Protein AF-A0A9D7PE93-F1 (afdb_monomer_lite)

Secondary structure (DSSP, 8-state):
--BS--TTT------SPPB-EEEE----TTSPPPSEEEEEEE-SSPPPEEE---HHHHHHTT-S----EEEEEEEE-TT-EEEEEESS---HHHHHHHHHSSTHHHHEEEEE--TT-EEEE-TT--EEE-SSEEEEEEEES----EEEE-TT------HHHHHHH---SBPPPPPPPEEEETTEEE--------S--

Sequence (197 aa):
MGKTDLRPWSELGHDGSAVGSCGFSAQTSRLPEPSLLVKLLFTGEALSIQVHPDDAFARSIGLPHGKTEAWYVLSATPEARLALGLKHELSRSQLRACILDGTIQELVQWQGVRAEDTVLVPAGTIHAIGAGLVIAEIQQRSDTTFRLFDHGRQRPLHLDGAVGAAITAPAAAQQKPSRL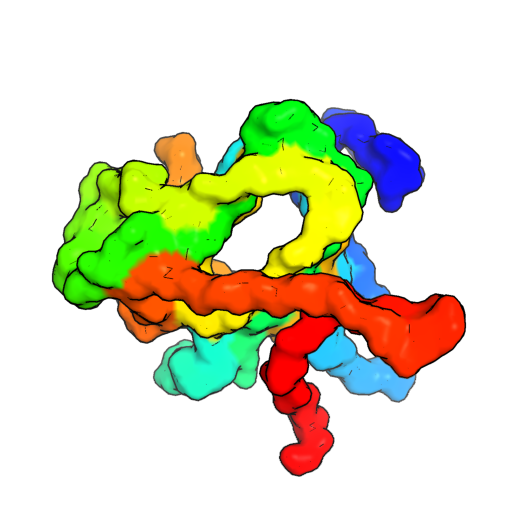SEARNVLTQCLFRARGG

Foldseek 3Di:
DACQDCPPPDPPDDPSDGDQKDKDFPDDVPDDGDQKIKMKGAFQFKAFFWAWAAQVLCVVVPHRGIKKKKKAWQAADQQWKKWKAFPFFDDLVRLLVCLVVVVVVVGTDIDTDGHGQMDIHPGQIGMIGGGGTIITMMMGPDPDIAGSGGPPDPDDHNRVSNSVGHDRGGDDDADPWDAPDPPDIDRHDDDDDDPDD

pLDDT: mean 90.23, std 12.08, range [38.91, 98.81]

Radius of gyration: 17.12 Å; chains: 1; bounding box: 44×46×44 Å

Structure (mmCIF, N/CA/C/O backbone):
data_AF-A0A9D7PE93-F1
#
_entry.id   AF-A0A9D7PE93-F1
#
loop_
_atom_site.group_PDB
_atom_site.id
_atom_site.type_symbol
_atom_site.label_atom_id
_atom_site.label_alt_id
_atom_site.label_comp_id
_atom_site.label_asym_id
_atom_site.label_entity_id
_atom_site.label_seq_id
_atom_site.pdbx_PDB_ins_code
_atom_site.Cartn_x
_atom_site.Cartn_y
_atom_site.Cartn_z
_atom_site.occupancy
_atom_site.B_iso_or_equiv
_atom_site.auth_seq_id
_atom_site.auth_comp_id
_atom_site.auth_asym_id
_atom_site.auth_atom_id
_atom_site.pdbx_PDB_model_num
ATOM 1 N N . MET A 1 1 ? -14.501 7.745 -4.120 1.00 63.66 1 MET A N 1
ATOM 2 C CA . MET A 1 1 ? -13.426 7.669 -3.101 1.00 63.66 1 MET A CA 1
ATOM 3 C C . MET A 1 1 ? -13.064 9.038 -2.554 1.00 63.66 1 MET A C 1
ATOM 5 O O . MET A 1 1 ? -12.630 9.887 -3.319 1.00 63.66 1 MET A O 1
ATOM 9 N N . GLY A 1 2 ? -13.220 9.229 -1.245 1.00 75.12 2 GLY A N 1
ATOM 10 C CA . GLY A 1 2 ? -12.774 10.427 -0.532 1.00 75.12 2 GLY A CA 1
ATOM 11 C C . GLY A 1 2 ? -13.581 10.671 0.739 1.00 75.12 2 GLY A C 1
ATOM 12 O O . GLY A 1 2 ? -14.498 9.902 1.032 1.00 75.12 2 GLY A O 1
ATOM 13 N N . LYS A 1 3 ? -13.259 11.738 1.470 1.00 76.75 3 LYS A N 1
ATOM 14 C CA . LYS A 1 3 ? -14.103 12.289 2.542 1.00 76.75 3 LYS A CA 1
ATOM 15 C C . LYS A 1 3 ? -14.485 13.732 2.213 1.00 76.75 3 LYS A C 1
ATOM 17 O O . LYS A 1 3 ? -13.728 14.428 1.544 1.00 76.75 3 LYS A O 1
ATOM 22 N N . THR A 1 4 ? -15.666 14.149 2.658 1.00 77.25 4 THR A N 1
ATOM 23 C CA . THR A 1 4 ? -16.174 15.524 2.508 1.00 77.25 4 THR A CA 1
ATOM 24 C C . THR A 1 4 ? -15.947 16.382 3.752 1.00 77.25 4 THR A C 1
ATOM 26 O O . THR A 1 4 ? -16.010 17.595 3.648 1.00 77.25 4 THR A O 1
ATOM 29 N N . ASP A 1 5 ? -15.678 15.787 4.919 1.00 80.69 5 ASP A N 1
ATOM 30 C CA . ASP A 1 5 ? -15.132 16.506 6.075 1.00 80.69 5 ASP A CA 1
ATOM 31 C C . ASP A 1 5 ? -13.704 16.016 6.317 1.00 80.69 5 ASP A C 1
ATOM 33 O O . ASP A 1 5 ? -13.472 14.832 6.587 1.00 80.69 5 ASP A O 1
ATOM 37 N N . LEU A 1 6 ? -12.745 16.926 6.151 1.00 80.44 6 LEU A N 1
ATOM 38 C CA . LEU A 1 6 ? -11.315 16.651 6.291 1.00 80.44 6 LEU A CA 1
ATOM 39 C C . LEU A 1 6 ? -10.768 17.065 7.655 1.00 80.44 6 LEU A C 1
ATOM 41 O O . LEU A 1 6 ? -9.594 16.823 7.936 1.00 80.44 6 LEU A O 1
ATOM 45 N N . ARG A 1 7 ? -11.585 17.671 8.520 1.00 81.19 7 ARG A N 1
ATOM 46 C CA . ARG A 1 7 ? -11.141 18.099 9.848 1.00 81.19 7 ARG A CA 1
ATOM 47 C C . ARG A 1 7 ? -10.915 16.889 10.768 1.00 81.19 7 ARG A C 1
ATOM 49 O O . ARG A 1 7 ? -11.564 15.855 10.606 1.00 81.19 7 ARG A O 1
ATOM 56 N N . PRO A 1 8 ? -9.996 16.996 11.744 1.00 87.25 8 PRO A N 1
ATOM 57 C CA . PRO A 1 8 ? -9.095 18.127 12.008 1.00 87.25 8 PRO A CA 1
ATOM 58 C C . PRO A 1 8 ? -7.832 18.145 11.119 1.00 87.25 8 PRO A C 1
ATOM 60 O O . PRO A 1 8 ? -6.909 18.907 11.378 1.00 87.25 8 PRO A O 1
ATOM 63 N N . TRP A 1 9 ? -7.749 17.292 10.095 1.00 83.38 9 TRP A N 1
ATOM 64 C CA . TRP A 1 9 ? -6.516 17.021 9.344 1.00 83.38 9 TRP A CA 1
ATOM 65 C C . TRP A 1 9 ? -6.199 18.062 8.267 1.00 83.38 9 TRP A C 1
ATOM 67 O O . TRP A 1 9 ? -5.041 18.225 7.886 1.00 83.38 9 TRP A O 1
ATOM 77 N N . SER A 1 10 ? -7.220 18.745 7.750 1.00 77.44 10 SER A N 1
ATOM 78 C CA . SER A 1 10 ? -7.066 19.840 6.798 1.00 77.44 10 SER A CA 1
ATOM 79 C C . SER A 1 10 ? -8.196 20.855 6.940 1.00 77.44 10 SER A C 1
ATOM 81 O O . SER A 1 10 ? -9.361 20.484 7.068 1.00 77.44 10 SER A O 1
ATOM 83 N N . GLU A 1 11 ? -7.833 22.135 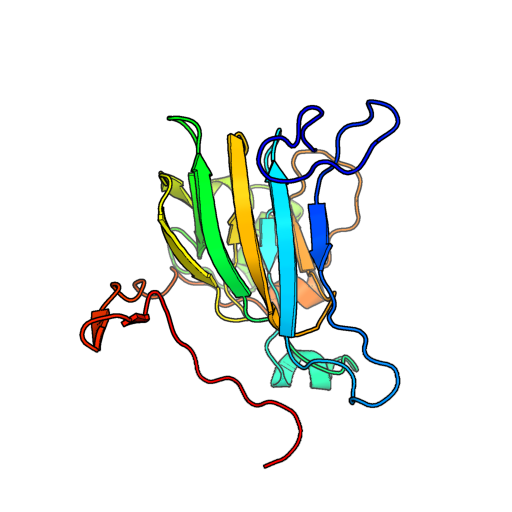6.880 1.00 75.25 11 GLU A N 1
ATOM 84 C CA . GLU A 1 11 ? -8.757 23.276 6.823 1.00 75.25 11 GLU A CA 1
ATOM 85 C C . GLU A 1 11 ? -8.909 23.828 5.397 1.00 75.25 11 GLU A C 1
ATOM 87 O O . GLU A 1 11 ? -9.523 24.876 5.201 1.00 75.25 11 GLU A O 1
ATOM 92 N N . LEU A 1 12 ? -8.330 23.159 4.390 1.00 67.62 12 LEU A N 1
ATOM 93 C CA . LEU A 1 12 ? -8.432 23.601 3.002 1.00 67.62 12 LEU A CA 1
ATOM 94 C C . LEU A 1 12 ? -9.908 23.666 2.600 1.00 67.62 12 LEU A C 1
ATOM 96 O O . LEU A 1 12 ? -10.592 22.644 2.541 1.00 67.62 12 LEU A O 1
ATOM 100 N N . GLY A 1 13 ? -10.383 24.881 2.320 1.00 58.19 13 GLY A N 1
ATOM 101 C CA . GLY A 1 13 ? -11.709 25.097 1.763 1.00 58.19 13 GLY A CA 1
ATOM 102 C C . GLY A 1 13 ? -11.823 24.345 0.442 1.00 58.19 13 GLY A C 1
ATOM 103 O O . GLY A 1 13 ? -11.085 24.628 -0.500 1.00 58.19 13 GLY A O 1
ATOM 104 N N . HIS A 1 14 ? -12.727 23.374 0.390 1.00 68.00 14 HIS A N 1
ATOM 105 C CA . HIS A 1 14 ? -13.074 22.655 -0.827 1.00 68.00 14 HIS A CA 1
ATOM 106 C C . HIS A 1 14 ? -14.548 22.900 -1.153 1.00 68.00 14 HIS A C 1
ATOM 108 O O . HIS A 1 14 ? -15.345 23.280 -0.296 1.00 68.00 14 HIS A O 1
ATOM 114 N N . ASP A 1 15 ? -14.915 22.682 -2.407 1.00 72.56 15 ASP A N 1
ATOM 115 C CA . ASP A 1 15 ? -16.250 22.908 -2.976 1.00 72.56 15 ASP A CA 1
ATOM 116 C C . ASP A 1 15 ? -17.334 21.924 -2.477 1.00 72.56 15 ASP A C 1
ATOM 118 O O . ASP A 1 15 ? -18.380 21.768 -3.103 1.00 72.56 15 ASP A O 1
ATOM 122 N N . GLY A 1 16 ? -17.095 21.230 -1.360 1.00 66.56 16 GLY A N 1
ATOM 123 C CA . GLY A 1 16 ? -17.953 20.162 -0.848 1.00 66.56 16 GLY A CA 1
ATOM 124 C C . GLY A 1 16 ? -17.757 18.805 -1.535 1.00 66.56 16 GLY A C 1
ATOM 125 O O . GLY A 1 16 ? -18.339 17.819 -1.081 1.00 66.56 16 GLY A O 1
ATOM 126 N N . SER A 1 17 ? -16.919 18.704 -2.577 1.00 75.56 17 SER A N 1
ATOM 127 C CA . SER A 1 17 ? -16.584 17.417 -3.198 1.00 75.56 17 SER A CA 1
ATOM 128 C C . SER A 1 17 ? -15.735 16.528 -2.279 1.00 75.56 17 SER A C 1
ATOM 130 O O . SER A 1 17 ? -15.039 17.000 -1.378 1.00 75.56 17 SER A O 1
ATOM 132 N N . ALA A 1 18 ? -15.811 15.210 -2.485 1.00 76.25 18 ALA A N 1
ATOM 133 C CA . ALA A 1 18 ? -15.037 14.251 -1.706 1.00 76.25 18 ALA A CA 1
ATOM 134 C C . ALA A 1 18 ? -13.556 14.283 -2.115 1.00 76.25 18 ALA A C 1
ATOM 136 O O . ALA A 1 18 ? -13.212 13.991 -3.261 1.00 76.25 18 ALA A O 1
ATOM 137 N N . VAL A 1 19 ? -12.670 14.558 -1.158 1.00 77.56 19 VAL A N 1
ATOM 138 C CA . VAL A 1 19 ? -11.219 14.580 -1.376 1.00 77.56 19 VAL A CA 1
ATOM 139 C C . VAL A 1 19 ? -10.627 13.224 -1.010 1.00 77.56 19 VAL A C 1
ATOM 141 O O . VAL A 1 19 ? -10.836 12.726 0.093 1.00 77.56 19 VAL A O 1
ATOM 144 N N . GLY A 1 20 ? -9.898 12.608 -1.945 1.00 71.25 20 GLY A N 1
ATOM 145 C CA . GLY A 1 20 ? -9.223 11.320 -1.737 1.00 71.25 20 GLY A CA 1
ATOM 146 C C . GLY A 1 20 ? -7.827 11.433 -1.122 1.00 71.25 20 GLY A C 1
ATOM 147 O O . GLY A 1 20 ? -7.402 10.537 -0.394 1.00 71.25 20 GLY A O 1
ATOM 148 N N . SER A 1 21 ? -7.109 12.527 -1.393 1.00 80.06 21 SER A N 1
ATOM 149 C CA . SER A 1 21 ? -5.764 12.752 -0.859 1.00 80.06 21 SER A CA 1
ATOM 150 C C . SER A 1 21 ? -5.325 14.214 -0.922 1.00 80.06 21 SER A C 1
ATOM 152 O O . SER A 1 21 ? -5.649 14.901 -1.889 1.00 80.06 21 SER A O 1
ATOM 154 N N . CYS A 1 22 ? -4.483 14.639 0.021 1.00 78.00 22 CYS A N 1
ATOM 155 C CA . CYS A 1 22 ? -3.746 15.903 -0.004 1.00 78.00 22 CYS A CA 1
ATOM 156 C C . CYS A 1 22 ? -2.237 15.621 0.005 1.00 78.00 22 CYS A C 1
ATOM 158 O O . CYS A 1 22 ? -1.741 14.950 0.906 1.00 78.00 22 CYS A O 1
ATOM 160 N N . GLY A 1 23 ? -1.502 16.116 -0.992 1.00 72.25 23 GLY A N 1
ATOM 161 C CA . GLY A 1 23 ? -0.046 15.980 -1.060 1.00 72.25 23 GLY A CA 1
ATOM 162 C C . GLY A 1 23 ? 0.671 17.160 -0.411 1.00 72.25 23 GLY A C 1
ATOM 163 O O . GLY A 1 23 ? 0.287 18.307 -0.619 1.00 72.25 23 GLY A O 1
ATOM 164 N N . PHE A 1 24 ? 1.744 16.880 0.325 1.00 71.50 24 PHE A N 1
ATOM 165 C CA . PHE A 1 24 ? 2.620 17.882 0.919 1.00 71.50 24 PHE A CA 1
ATOM 166 C C . PHE A 1 24 ? 3.996 17.773 0.272 1.00 71.50 24 PHE A C 1
ATOM 168 O O . PHE A 1 24 ? 4.642 16.724 0.298 1.00 71.50 24 PHE A O 1
ATOM 175 N N . SER A 1 25 ? 4.451 18.873 -0.318 1.00 63.75 25 SER A N 1
ATOM 176 C CA . SER A 1 25 ? 5.785 18.973 -0.895 1.00 63.75 25 SER A CA 1
ATOM 177 C C . SER A 1 25 ? 6.465 20.200 -0.314 1.00 63.75 25 SER A C 1
ATOM 179 O O . SER A 1 25 ? 5.969 21.313 -0.466 1.00 63.75 25 SER A O 1
ATOM 181 N N . ALA A 1 26 ? 7.615 20.009 0.329 1.00 58.09 26 ALA A N 1
ATOM 182 C CA . ALA A 1 26 ? 8.480 21.113 0.723 1.00 58.09 26 ALA A CA 1
ATOM 183 C C . ALA A 1 26 ? 9.201 21.636 -0.529 1.00 58.09 26 ALA A C 1
ATOM 185 O O . ALA A 1 26 ? 10.359 21.314 -0.775 1.00 58.09 26 ALA A O 1
ATOM 186 N N . GLN A 1 27 ? 8.496 22.385 -1.378 1.00 54.69 27 GLN A N 1
ATOM 187 C CA . GLN A 1 27 ? 9.129 23.104 -2.479 1.00 54.69 27 GLN A CA 1
ATOM 188 C C . GLN A 1 27 ? 9.706 24.404 -1.925 1.00 54.69 27 GLN A C 1
ATOM 190 O O . GLN A 1 27 ? 9.003 25.395 -1.755 1.00 54.69 27 GLN A O 1
ATOM 195 N N . THR A 1 28 ? 11.002 24.397 -1.621 1.00 54.44 28 THR A N 1
ATOM 196 C CA . THR A 1 28 ? 11.767 25.639 -1.507 1.00 54.44 28 THR A CA 1
ATOM 197 C C . THR A 1 28 ? 12.503 25.831 -2.827 1.00 54.44 28 THR A C 1
ATOM 199 O O . THR A 1 28 ? 13.084 24.890 -3.361 1.00 54.44 28 THR A O 1
ATOM 202 N N . SER A 1 29 ? 12.491 27.043 -3.383 1.00 57.59 29 SER A N 1
ATOM 203 C CA . SER A 1 29 ? 13.044 27.353 -4.715 1.00 57.59 29 SER A CA 1
ATOM 204 C C . SER A 1 29 ? 14.562 27.136 -4.862 1.00 57.59 29 SER A C 1
ATOM 206 O O . SER A 1 29 ? 15.132 27.453 -5.902 1.00 57.59 29 SER A O 1
ATOM 208 N N . ARG A 1 30 ? 15.234 26.624 -3.824 1.00 58.25 30 ARG A N 1
ATOM 209 C CA . ARG A 1 30 ? 16.689 26.446 -3.741 1.00 58.25 30 ARG A CA 1
ATOM 210 C C . ARG A 1 30 ? 17.130 25.015 -3.431 1.00 58.25 30 ARG A C 1
ATOM 212 O O . ARG A 1 30 ? 18.333 24.783 -3.361 1.00 58.25 30 ARG A O 1
ATOM 219 N N . LEU A 1 31 ? 16.208 24.073 -3.224 1.00 57.38 31 LEU A N 1
ATOM 220 C CA . LEU A 1 31 ? 16.552 22.681 -2.930 1.00 57.38 31 LEU A CA 1
ATOM 221 C C . LEU A 1 31 ? 16.212 21.763 -4.111 1.00 57.38 31 LEU A C 1
ATOM 223 O O . LEU A 1 31 ? 15.234 22.015 -4.817 1.00 57.38 31 LEU A O 1
ATOM 227 N N . PRO A 1 32 ? 17.006 20.699 -4.339 1.00 67.25 32 PRO A N 1
ATOM 228 C CA . PRO A 1 32 ? 16.642 19.658 -5.291 1.00 67.25 32 PRO A CA 1
ATOM 229 C C . PRO A 1 32 ? 15.303 19.021 -4.901 1.00 67.25 32 PRO A C 1
ATOM 231 O O . PRO A 1 32 ? 14.931 19.000 -3.726 1.00 67.25 32 PRO A O 1
ATOM 234 N N . GLU A 1 33 ? 14.593 18.481 -5.895 1.00 69.38 33 GLU A N 1
ATOM 235 C CA . GLU A 1 33 ? 13.323 17.781 -5.681 1.00 69.38 33 GLU A CA 1
ATOM 236 C C . GLU A 1 33 ? 13.458 16.728 -4.562 1.00 69.38 33 GLU A C 1
ATOM 238 O O . GLU A 1 33 ? 14.410 15.934 -4.570 1.00 69.38 33 GLU A O 1
ATOM 243 N N . PRO A 1 34 ? 12.533 16.711 -3.583 1.00 73.25 34 PRO A N 1
ATOM 244 C CA . PRO A 1 34 ? 12.670 15.867 -2.408 1.00 73.25 34 PRO A CA 1
ATOM 245 C C . PRO A 1 34 ? 12.626 14.391 -2.804 1.00 73.25 34 PRO A C 1
ATOM 247 O O . PRO A 1 34 ? 11.859 13.974 -3.665 1.00 73.25 34 PRO A O 1
ATOM 250 N N . SER A 1 35 ? 13.443 13.564 -2.157 1.00 84.12 35 SER A N 1
ATOM 251 C CA . SER A 1 35 ? 13.500 12.128 -2.471 1.00 84.12 35 SER A CA 1
ATOM 252 C C . SER A 1 35 ? 12.275 11.350 -1.950 1.00 84.12 35 SER A C 1
ATOM 254 O O . SER A 1 35 ? 12.004 10.235 -2.398 1.00 84.12 35 SER A O 1
ATOM 256 N N . LEU A 1 36 ? 11.508 11.964 -1.043 1.00 89.44 36 LEU A N 1
ATOM 257 C CA . LEU A 1 36 ? 10.268 11.445 -0.474 1.00 89.44 36 LEU A CA 1
ATOM 258 C C . LEU A 1 36 ? 9.093 12.384 -0.776 1.00 89.44 36 LEU A C 1
ATOM 260 O O . LEU A 1 36 ? 9.269 13.581 -1.010 1.00 89.44 36 LEU A O 1
ATOM 264 N N . LEU A 1 37 ? 7.885 11.833 -0.739 1.00 90.31 37 LEU A N 1
ATOM 265 C CA . LEU A 1 37 ? 6.618 12.551 -0.823 1.00 90.31 37 LEU A CA 1
ATOM 266 C C . LEU A 1 37 ? 5.741 12.131 0.358 1.00 90.31 37 LEU A C 1
ATOM 268 O O . LEU A 1 37 ? 5.646 10.942 0.656 1.00 90.31 37 LEU A O 1
ATOM 272 N N . VAL A 1 38 ? 5.107 13.104 1.012 1.00 92.00 38 VAL A N 1
ATOM 273 C CA . VAL A 1 38 ? 4.143 12.857 2.088 1.00 92.00 38 VAL A CA 1
ATOM 274 C C . VAL A 1 38 ? 2.745 13.191 1.585 1.00 92.00 38 VAL A C 1
ATOM 276 O O . VAL A 1 38 ? 2.532 14.246 0.986 1.00 92.00 38 VAL A O 1
ATOM 279 N N . LYS A 1 39 ? 1.784 12.303 1.823 1.00 92.62 39 LYS A N 1
ATOM 280 C CA . LYS A 1 39 ? 0.369 12.500 1.507 1.00 92.62 39 LYS A CA 1
ATOM 281 C C . LYS A 1 39 ? -0.483 12.221 2.734 1.00 92.62 39 LYS A C 1
ATOM 283 O O . LYS A 1 39 ? -0.185 11.320 3.507 1.00 92.62 39 LYS A O 1
ATOM 288 N N . LEU A 1 40 ? -1.573 12.960 2.876 1.00 94.38 40 LEU A N 1
ATOM 289 C CA . LEU A 1 40 ? -2.711 12.535 3.679 1.00 94.38 40 LEU A CA 1
ATOM 290 C C . LEU A 1 40 ? -3.720 11.877 2.749 1.00 94.38 40 LEU A C 1
ATOM 292 O O . LEU A 1 40 ? -4.121 12.484 1.761 1.00 94.38 40 LEU A O 1
ATOM 296 N N . LEU A 1 41 ? -4.112 10.646 3.046 1.00 95.12 41 LEU A N 1
ATOM 297 C CA . LEU A 1 41 ? -5.133 9.909 2.313 1.00 95.12 41 LEU A CA 1
ATOM 298 C C . LEU A 1 41 ? -6.412 9.865 3.137 1.00 95.12 41 LEU A C 1
ATOM 300 O O . LEU A 1 41 ? -6.366 9.607 4.338 1.00 95.12 41 LEU A O 1
ATOM 304 N N . PHE A 1 42 ? -7.548 10.064 2.476 1.00 94.50 42 PHE A N 1
ATOM 305 C CA . PHE A 1 42 ? -8.871 10.032 3.088 1.00 94.50 42 PHE A CA 1
ATOM 306 C C . PHE A 1 42 ? -9.728 9.006 2.351 1.00 94.50 42 PHE A C 1
ATOM 308 O O . PHE A 1 42 ? -10.102 9.209 1.194 1.00 94.50 42 PHE A O 1
ATOM 315 N N . THR A 1 43 ? -10.052 7.890 3.004 1.00 94.62 43 THR A N 1
ATOM 316 C CA . THR A 1 43 ? -10.777 6.800 2.343 1.00 94.62 43 THR A CA 1
ATOM 317 C C . THR A 1 43 ? -12.208 6.683 2.859 1.00 94.62 43 THR A C 1
ATOM 319 O O . THR A 1 43 ? -12.466 6.335 4.009 1.00 94.62 43 THR A O 1
ATOM 322 N N . GLY A 1 44 ? -13.171 6.983 1.986 1.00 92.88 44 GLY A N 1
ATOM 323 C CA . GLY A 1 44 ? -14.586 6.625 2.177 1.00 92.88 44 GLY A CA 1
ATOM 324 C C . GLY A 1 44 ? -14.941 5.254 1.587 1.00 92.88 44 GLY A C 1
ATOM 325 O O . GLY A 1 44 ? -15.927 4.644 1.970 1.00 92.88 44 GLY A O 1
ATOM 326 N N . GLU A 1 45 ? -14.107 4.749 0.680 1.00 94.75 45 GLU A N 1
ATOM 327 C CA . GLU A 1 45 ? -14.261 3.475 -0.028 1.00 94.75 45 GLU A CA 1
ATOM 328 C C . GLU A 1 45 ? -12.880 2.822 -0.163 1.00 94.75 45 GLU A C 1
ATOM 330 O O . GLU A 1 45 ? -11.860 3.506 -0.037 1.00 94.75 45 GLU A O 1
ATOM 335 N N . ALA A 1 46 ? -12.834 1.523 -0.462 1.00 95.94 46 ALA A N 1
ATOM 336 C CA . ALA A 1 46 ? -11.571 0.830 -0.689 1.00 95.94 46 ALA A CA 1
ATOM 337 C C . ALA A 1 46 ? -10.850 1.333 -1.955 1.00 95.94 46 ALA A C 1
ATOM 339 O O . ALA A 1 46 ? -11.429 1.426 -3.050 1.00 95.94 46 ALA A O 1
ATOM 340 N N . LEU A 1 47 ? -9.550 1.602 -1.812 1.00 96.94 47 LEU A N 1
ATOM 341 C CA . LEU A 1 47 ? -8.662 1.873 -2.934 1.00 96.94 47 LEU A CA 1
ATOM 342 C C . LEU A 1 47 ? -8.446 0.605 -3.778 1.00 96.94 47 LEU A C 1
ATOM 344 O O . LEU A 1 47 ? -8.831 -0.504 -3.396 1.00 96.94 47 LEU A O 1
ATOM 348 N N . SER A 1 48 ? -7.865 0.772 -4.968 1.00 97.62 48 SER A N 1
ATOM 349 C CA . SER A 1 48 ? -7.492 -0.365 -5.813 1.00 97.62 48 SER A CA 1
ATOM 350 C C . SER A 1 48 ? -6.513 -1.298 -5.106 1.00 97.62 48 SER A C 1
ATOM 352 O O . SER A 1 48 ? -5.665 -0.840 -4.342 1.00 97.62 48 SER A O 1
ATOM 354 N N . ILE A 1 49 ? -6.575 -2.587 -5.440 1.00 98.50 49 ILE A N 1
ATOM 355 C CA . ILE A 1 49 ? -5.461 -3.498 -5.171 1.00 98.50 49 ILE A CA 1
ATOM 356 C C . ILE A 1 49 ? -4.364 -3.164 -6.169 1.00 98.50 49 ILE A C 1
ATOM 358 O O . ILE A 1 49 ? -4.609 -3.104 -7.380 1.00 98.50 49 ILE A O 1
ATOM 362 N N . GLN A 1 50 ? -3.169 -2.914 -5.656 1.00 98.38 50 GLN A N 1
ATOM 363 C CA . GLN A 1 50 ? -2.070 -2.383 -6.438 1.00 98.38 50 GLN A CA 1
ATOM 364 C C . GLN A 1 50 ? -0.723 -2.947 -5.989 1.00 98.38 50 GLN A C 1
ATOM 366 O O . GLN A 1 50 ? -0.596 -3.564 -4.933 1.00 98.38 50 GLN A O 1
ATOM 371 N N . VAL A 1 51 ? 0.282 -2.741 -6.831 1.00 98.62 51 VAL A N 1
ATOM 372 C CA . VAL A 1 51 ? 1.682 -3.025 -6.536 1.00 98.62 51 VAL A CA 1
ATOM 373 C C . VAL A 1 51 ? 2.554 -1.932 -7.134 1.00 98.62 51 VAL A C 1
ATOM 375 O O . VAL A 1 51 ? 2.219 -1.316 -8.153 1.00 98.62 51 VAL A O 1
ATOM 378 N N . HIS A 1 52 ? 3.688 -1.705 -6.493 1.00 98.00 52 HIS A N 1
ATOM 379 C CA . HIS A 1 52 ? 4.681 -0.739 -6.919 1.00 98.00 52 HIS A CA 1
ATOM 380 C C . HIS A 1 52 ? 5.987 -1.442 -7.274 1.00 98.00 52 HIS A C 1
ATOM 382 O O . HIS A 1 52 ? 6.349 -2.392 -6.584 1.00 98.00 52 HIS A O 1
ATOM 388 N N . PRO A 1 53 ? 6.708 -1.009 -8.319 1.00 97.38 53 PRO A N 1
ATOM 389 C CA . PRO A 1 53 ? 7.999 -1.597 -8.640 1.00 97.38 53 PRO A CA 1
ATOM 390 C C . PRO A 1 53 ? 9.081 -1.170 -7.656 1.00 97.38 53 PRO A C 1
ATOM 392 O O . PRO A 1 53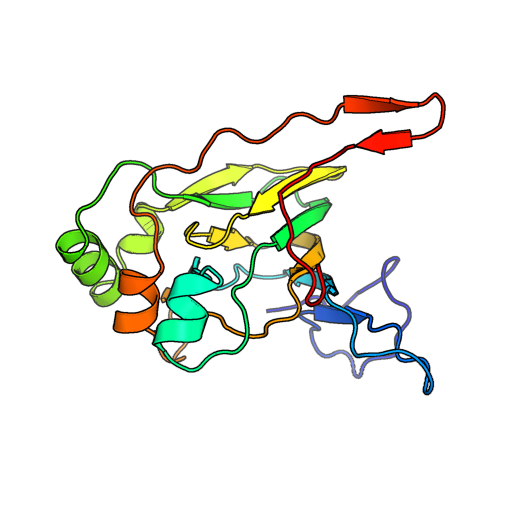 ? 8.989 -0.105 -7.039 1.00 97.38 53 PRO A O 1
ATOM 395 N N . ASP A 1 54 ? 10.126 -1.985 -7.548 1.00 95.81 54 ASP A N 1
ATOM 396 C CA . ASP A 1 54 ? 11.391 -1.558 -6.956 1.00 95.81 54 ASP A CA 1
ATOM 397 C C . ASP A 1 54 ? 12.193 -0.709 -7.956 1.00 95.81 54 ASP A C 1
ATOM 399 O O . ASP A 1 54 ? 11.799 -0.524 -9.111 1.00 95.81 54 ASP A O 1
ATOM 403 N N . ASP A 1 55 ? 13.326 -0.161 -7.520 1.00 93.75 55 ASP A N 1
ATOM 404 C CA . ASP A 1 55 ? 14.148 0.687 -8.385 1.00 93.75 55 ASP A CA 1
ATOM 405 C C . ASP A 1 55 ? 14.729 -0.073 -9.588 1.00 93.75 55 ASP A C 1
ATOM 407 O O . ASP A 1 55 ? 14.955 0.520 -10.643 1.00 93.75 55 ASP A O 1
ATOM 411 N N . ALA A 1 56 ? 15.016 -1.371 -9.444 1.00 94.31 56 ALA A N 1
ATOM 412 C CA . ALA A 1 56 ? 15.604 -2.169 -10.514 1.00 94.31 56 ALA A CA 1
ATOM 413 C C . ALA A 1 56 ? 14.593 -2.405 -11.643 1.00 94.31 56 ALA A C 1
ATOM 415 O O . ALA A 1 56 ? 14.893 -2.120 -12.804 1.00 94.31 56 ALA A O 1
ATOM 416 N N . PHE A 1 57 ? 13.386 -2.855 -11.298 1.00 96.19 57 PHE A N 1
ATOM 417 C CA . PHE A 1 57 ? 12.297 -3.065 -12.240 1.00 96.19 57 PHE A CA 1
ATOM 418 C C . PHE A 1 57 ? 11.769 -1.746 -12.804 1.00 96.19 57 PHE A C 1
ATOM 420 O O . PHE A 1 57 ? 11.488 -1.661 -13.993 1.00 96.19 57 PHE A O 1
ATOM 427 N N . ALA A 1 58 ? 11.681 -0.685 -11.994 1.00 95.25 58 ALA A N 1
ATOM 428 C CA . ALA A 1 58 ? 11.317 0.637 -12.497 1.00 95.25 58 ALA A CA 1
ATOM 429 C C . ALA A 1 58 ? 12.275 1.082 -13.615 1.00 95.25 58 ALA A C 1
ATOM 431 O O . ALA A 1 58 ? 11.831 1.426 -14.711 1.00 95.25 58 ALA A O 1
ATOM 432 N N . ARG A 1 59 ? 13.591 0.990 -13.383 1.00 94.56 59 ARG A N 1
ATOM 433 C CA . ARG A 1 59 ? 14.601 1.363 -14.384 1.00 94.56 59 ARG A CA 1
ATOM 434 C C . ARG A 1 59 ? 14.560 0.489 -15.633 1.00 94.56 59 ARG A C 1
ATOM 436 O O . ARG A 1 59 ? 14.754 1.018 -16.725 1.00 94.56 59 ARG A O 1
ATOM 443 N N . SER A 1 60 ? 14.295 -0.813 -15.504 1.00 96.19 60 SER A N 1
ATOM 444 C CA . SER A 1 60 ? 14.240 -1.713 -16.666 1.00 96.19 60 SER A CA 1
ATOM 445 C C . SER A 1 60 ? 13.093 -1.389 -17.628 1.00 96.19 60 SER A C 1
ATOM 447 O O . SER A 1 60 ? 13.189 -1.715 -18.808 1.00 96.19 60 SER A O 1
ATOM 449 N N . ILE A 1 61 ? 12.050 -0.701 -17.153 1.00 94.88 61 ILE A N 1
ATOM 450 C CA . ILE A 1 61 ? 10.915 -0.249 -17.970 1.00 94.88 61 ILE A CA 1
ATOM 451 C C . ILE A 1 61 ? 10.920 1.270 -18.227 1.00 94.88 61 ILE A C 1
ATOM 453 O O . ILE A 1 61 ? 9.913 1.832 -18.652 1.00 94.88 61 ILE A O 1
ATOM 457 N N . GLY A 1 62 ? 12.046 1.945 -17.971 1.00 93.88 62 GLY A N 1
ATOM 458 C CA . GLY A 1 62 ? 12.234 3.369 -18.270 1.00 93.88 62 GLY A CA 1
ATOM 459 C C . GLY A 1 62 ? 11.672 4.345 -17.231 1.00 93.88 62 GLY A C 1
ATOM 460 O O . GLY A 1 62 ? 11.604 5.544 -17.496 1.00 93.88 62 GLY A O 1
ATOM 461 N N . LEU A 1 63 ? 11.285 3.869 -16.047 1.00 91.44 63 LEU A N 1
ATOM 462 C CA . LEU A 1 63 ? 10.871 4.719 -14.932 1.00 91.44 63 LEU A CA 1
ATOM 463 C C . LEU A 1 63 ? 12.074 5.121 -14.067 1.00 91.44 63 LEU A C 1
ATOM 465 O O . LEU A 1 63 ? 13.038 4.364 -13.942 1.00 91.44 63 LEU A O 1
ATOM 469 N N . PRO A 1 64 ? 12.036 6.306 -13.433 1.00 88.12 64 PRO A N 1
ATOM 470 C CA . PRO A 1 64 ? 13.198 6.825 -12.726 1.00 88.12 64 PRO A CA 1
ATOM 471 C C . PRO A 1 64 ? 13.489 6.070 -11.421 1.00 88.12 64 PRO A C 1
ATOM 473 O O . PRO A 1 64 ? 14.659 5.821 -11.134 1.00 88.12 64 PRO A O 1
ATOM 476 N N . HIS A 1 65 ? 12.448 5.717 -10.653 1.00 88.62 65 HIS A N 1
ATOM 477 C CA . HIS A 1 65 ? 12.544 5.083 -9.329 1.00 88.62 65 HIS A CA 1
ATOM 478 C C . HIS A 1 65 ? 11.360 4.159 -9.063 1.00 88.62 65 HIS A C 1
ATOM 480 O O . HIS A 1 65 ? 10.267 4.346 -9.612 1.00 88.62 65 HIS A O 1
ATOM 486 N N . GLY A 1 66 ? 11.582 3.208 -8.163 1.00 93.94 66 GLY A N 1
ATOM 487 C CA . GLY A 1 66 ? 10.539 2.412 -7.547 1.00 93.94 66 GLY A CA 1
ATOM 488 C C . GLY A 1 66 ? 9.722 3.208 -6.534 1.00 93.94 66 GLY A C 1
ATOM 489 O O . GLY A 1 66 ? 9.837 4.434 -6.414 1.00 93.94 66 GLY A O 1
ATOM 490 N N . LYS A 1 67 ? 8.858 2.501 -5.805 1.00 95.56 67 LYS A N 1
ATOM 491 C CA . LYS A 1 67 ? 7.991 3.115 -4.800 1.00 95.56 67 LYS A CA 1
ATOM 492 C C . LYS A 1 67 ? 7.743 2.184 -3.612 1.00 95.56 67 LYS A C 1
ATOM 494 O O . LYS A 1 67 ? 6.827 1.372 -3.615 1.00 95.56 67 LYS A O 1
ATOM 499 N N . THR A 1 68 ? 8.586 2.325 -2.596 1.00 96.50 68 THR A N 1
ATOM 500 C CA . THR A 1 68 ? 8.325 1.868 -1.225 1.00 96.50 68 THR A CA 1
ATOM 501 C C . THR A 1 68 ? 7.545 2.938 -0.471 1.00 96.50 68 THR A C 1
ATOM 503 O O . THR A 1 68 ? 7.795 4.136 -0.647 1.00 96.50 68 THR A O 1
ATOM 506 N N . GLU A 1 69 ? 6.629 2.500 0.386 1.00 97.12 69 GLU A N 1
ATOM 507 C CA . GLU A 1 69 ? 5.763 3.365 1.183 1.00 97.12 69 GLU A CA 1
ATOM 508 C C . GLU A 1 69 ? 5.807 2.971 2.660 1.00 97.12 69 GLU A C 1
ATOM 510 O O . GLU A 1 69 ? 6.088 1.828 3.019 1.00 97.12 69 GLU A O 1
ATOM 515 N N . ALA A 1 70 ? 5.502 3.929 3.522 1.00 97.12 70 ALA A N 1
ATOM 516 C CA . ALA A 1 70 ? 5.220 3.743 4.929 1.00 97.12 70 ALA A CA 1
ATOM 517 C C . ALA A 1 70 ? 3.937 4.505 5.265 1.00 97.12 70 ALA A C 1
ATOM 519 O O . ALA A 1 70 ? 3.776 5.670 4.902 1.00 97.12 70 ALA A O 1
ATOM 520 N N . TRP A 1 71 ? 3.029 3.849 5.969 1.00 98.12 71 TRP A N 1
ATOM 521 C CA . TRP A 1 71 ? 1.734 4.385 6.345 1.00 98.12 71 TRP A CA 1
ATOM 522 C C . TRP A 1 71 ? 1.648 4.511 7.858 1.00 98.12 71 TRP A C 1
ATOM 524 O O . TRP A 1 71 ? 1.955 3.564 8.582 1.00 98.12 71 TRP A O 1
ATOM 534 N N . TYR A 1 72 ? 1.187 5.665 8.321 1.00 97.56 72 TYR A N 1
ATOM 535 C CA . TYR A 1 72 ? 0.789 5.891 9.702 1.00 97.56 72 TYR A CA 1
ATOM 536 C C . TYR A 1 72 ? -0.713 6.158 9.750 1.00 97.56 72 TYR A C 1
ATOM 538 O O . TYR A 1 72 ? -1.208 7.091 9.107 1.00 97.56 72 TYR A O 1
ATOM 546 N N . VAL A 1 73 ? -1.449 5.324 10.483 1.00 97.88 73 VAL A N 1
ATOM 547 C CA . VAL A 1 73 ? -2.906 5.431 10.579 1.00 97.88 73 VAL A CA 1
ATOM 548 C C . VAL A 1 73 ? -3.261 6.535 11.571 1.00 97.88 73 VAL A C 1
ATOM 550 O O . VAL A 1 73 ? -3.094 6.391 12.777 1.00 97.88 73 VAL A O 1
ATOM 553 N N . LEU A 1 74 ? -3.779 7.650 11.062 1.00 97.00 74 LEU A N 1
ATOM 554 C CA . LEU A 1 74 ? -4.220 8.783 11.879 1.00 97.00 74 LEU A CA 1
ATOM 555 C C . LEU A 1 74 ? -5.615 8.550 12.465 1.00 97.00 74 LEU A C 1
ATOM 557 O O . LEU A 1 74 ? -5.909 8.967 13.581 1.00 97.00 74 LEU A O 1
ATOM 561 N N . SER A 1 75 ? -6.489 7.889 11.705 1.00 97.50 75 SER A N 1
ATOM 562 C CA . SER A 1 75 ? -7.854 7.569 12.117 1.00 97.50 75 SER A CA 1
ATOM 563 C C . SER A 1 75 ? -8.354 6.333 11.379 1.00 97.50 75 SER A C 1
ATOM 565 O O . SER A 1 75 ? -8.055 6.152 10.198 1.00 97.50 75 SER A O 1
ATOM 567 N N . ALA A 1 76 ? -9.126 5.503 12.077 1.00 97.81 76 ALA A N 1
ATOM 568 C CA . ALA A 1 76 ? -9.694 4.260 11.575 1.00 97.81 76 ALA A CA 1
ATOM 569 C C . ALA A 1 76 ? -11.090 4.039 12.174 1.00 97.81 76 ALA A C 1
ATOM 571 O O . ALA A 1 76 ? -11.275 4.200 13.382 1.00 97.81 76 ALA A O 1
ATOM 572 N N . THR A 1 77 ? -12.065 3.665 11.345 1.00 97.62 77 THR A N 1
ATOM 573 C CA . THR A 1 77 ? -13.338 3.099 11.825 1.00 97.62 77 THR A CA 1
ATOM 574 C C . THR A 1 77 ? -13.130 1.663 12.338 1.00 97.62 77 THR A C 1
ATOM 576 O O . THR A 1 77 ? -12.118 1.050 11.999 1.00 97.62 77 THR A O 1
ATOM 579 N N . PRO A 1 78 ? -14.056 1.083 13.127 1.00 97.00 78 PRO A N 1
ATOM 580 C CA . PRO A 1 78 ? -13.879 -0.264 13.687 1.00 97.00 78 PRO A CA 1
ATOM 581 C C . PRO A 1 78 ? -13.657 -1.373 12.643 1.00 97.00 78 PRO A C 1
ATOM 583 O O . PRO A 1 78 ? -12.943 -2.337 12.904 1.00 97.00 78 PRO A O 1
ATOM 586 N N . GLU A 1 79 ? -14.235 -1.231 11.450 1.00 97.06 79 GLU A N 1
ATOM 587 C CA . GLU A 1 79 ? -14.125 -2.186 10.338 1.00 97.06 79 GLU A CA 1
ATOM 588 C C . GLU A 1 79 ? -12.961 -1.869 9.383 1.00 97.06 79 GLU A C 1
ATOM 590 O O . GLU A 1 79 ? -12.777 -2.552 8.367 1.00 97.06 79 GLU A O 1
ATOM 595 N N . ALA A 1 80 ? -12.195 -0.811 9.666 1.00 98.12 80 ALA A N 1
ATOM 596 C CA . ALA A 1 80 ? -11.115 -0.362 8.807 1.00 98.12 80 ALA A CA 1
ATOM 597 C C . ALA A 1 80 ? -10.009 -1.418 8.708 1.00 98.12 80 ALA A C 1
ATOM 599 O O . ALA A 1 80 ? -9.601 -2.057 9.681 1.00 98.12 80 ALA A O 1
ATOM 600 N N . ARG A 1 81 ? -9.510 -1.596 7.486 1.00 98.31 81 ARG A N 1
ATOM 601 C CA . ARG A 1 81 ? -8.556 -2.653 7.156 1.00 98.31 81 ARG A CA 1
ATOM 602 C C . ARG A 1 81 ? -7.573 -2.224 6.081 1.00 98.31 81 ARG A C 1
ATOM 604 O O . ARG A 1 81 ? -7.909 -1.441 5.193 1.00 98.31 81 ARG A O 1
ATOM 611 N N . LEU A 1 82 ? -6.384 -2.805 6.133 1.00 98.38 82 LEU A N 1
ATOM 612 C CA . LEU A 1 82 ? -5.346 -2.710 5.111 1.00 98.38 82 LEU A CA 1
ATOM 613 C C . LEU A 1 82 ? -5.057 -4.103 4.559 1.00 98.38 82 LEU A C 1
ATOM 615 O O . LEU A 1 82 ? -5.164 -5.088 5.285 1.00 98.38 82 LEU A O 1
ATOM 619 N N . ALA A 1 83 ? -4.697 -4.200 3.284 1.00 98.31 83 ALA A N 1
ATOM 620 C CA . ALA A 1 83 ? -4.219 -5.441 2.688 1.00 98.31 83 ALA A CA 1
ATOM 621 C C . ALA A 1 83 ? -2.715 -5.367 2.436 1.00 98.31 83 ALA A C 1
ATOM 623 O O . ALA A 1 83 ? -2.247 -4.377 1.873 1.00 98.31 83 ALA A O 1
ATOM 624 N N . LEU A 1 84 ? -1.985 -6.422 2.809 1.00 98.31 84 LEU A N 1
ATOM 625 C CA . LEU A 1 84 ? -0.559 -6.586 2.516 1.00 98.31 84 LEU A CA 1
ATOM 626 C C . LEU A 1 84 ? -0.231 -8.032 2.159 1.00 98.31 84 LEU A C 1
ATOM 628 O O . LEU A 1 84 ? -0.425 -8.940 2.964 1.00 98.31 84 LEU A O 1
ATOM 632 N N . GLY A 1 85 ? 0.351 -8.215 0.980 1.00 98.62 85 GLY A N 1
ATOM 633 C CA . GLY A 1 85 ? 0.728 -9.510 0.437 1.00 98.62 85 GLY A CA 1
ATOM 634 C C . GLY A 1 85 ? -0.468 -10.403 0.121 1.00 98.62 85 GLY A C 1
ATOM 635 O O . GLY A 1 85 ? -1.639 -10.019 0.220 1.00 98.62 85 GLY A O 1
ATOM 636 N N . LEU A 1 86 ? -0.143 -11.625 -0.286 1.00 98.69 86 LEU A N 1
ATOM 637 C CA . LEU A 1 86 ? -1.119 -12.667 -0.578 1.00 98.69 86 LEU A CA 1
ATOM 638 C C . LEU A 1 86 ? -1.348 -13.570 0.641 1.00 98.69 86 LEU A C 1
ATOM 640 O O . LEU A 1 86 ? -0.511 -13.673 1.531 1.00 98.69 86 LEU A O 1
ATOM 644 N N . LYS A 1 87 ? -2.482 -14.266 0.675 1.00 98.50 87 LYS A N 1
ATOM 645 C CA . LYS A 1 87 ? -2.790 -15.284 1.692 1.00 98.50 87 LYS A CA 1
ATOM 646 C C . LYS A 1 87 ? -1.858 -16.494 1.613 1.00 98.50 87 LYS A C 1
ATOM 648 O O . LYS A 1 87 ? -1.609 -17.147 2.619 1.00 98.50 87 LYS A O 1
ATOM 653 N N . HIS A 1 88 ? -1.378 -16.807 0.415 1.00 98.25 88 HIS A N 1
ATOM 654 C CA . HIS A 1 88 ? -0.450 -17.891 0.116 1.00 98.25 88 HIS A CA 1
ATOM 655 C C . HIS A 1 88 ? 0.344 -17.546 -1.148 1.00 98.25 88 HIS A C 1
ATOM 657 O O . HIS A 1 88 ? 0.037 -16.575 -1.841 1.00 98.25 88 HIS A O 1
ATOM 663 N N . GLU A 1 89 ? 1.388 -18.320 -1.426 1.00 98.50 89 GLU A N 1
ATOM 664 C CA . GLU A 1 89 ? 2.222 -18.129 -2.609 1.00 98.50 89 GLU A CA 1
ATOM 665 C C . GLU A 1 89 ? 1.476 -18.495 -3.899 1.00 98.50 89 GLU A C 1
ATOM 667 O O . GLU A 1 89 ? 0.753 -19.489 -3.951 1.00 98.50 89 GLU A O 1
ATOM 672 N N . LEU A 1 90 ? 1.676 -17.696 -4.946 1.00 98.56 90 LEU A N 1
ATOM 673 C CA . LEU A 1 90 ? 1.181 -17.939 -6.297 1.00 98.56 90 LEU A CA 1
ATOM 674 C C . LEU A 1 90 ? 2.349 -17.954 -7.282 1.00 98.56 90 LEU A C 1
ATOM 676 O O . LEU A 1 90 ? 3.305 -17.189 -7.162 1.00 98.56 90 LEU A O 1
ATOM 680 N N . SER A 1 91 ? 2.232 -18.750 -8.338 1.00 98.62 91 SER A N 1
ATOM 681 C CA . SER A 1 91 ? 3.054 -18.557 -9.534 1.00 98.62 91 SER A CA 1
ATOM 682 C C . SER A 1 91 ? 2.644 -17.280 -10.281 1.00 98.62 91 SER A C 1
ATOM 684 O O . SER A 1 91 ? 1.515 -16.796 -10.171 1.00 98.62 91 SER A O 1
ATOM 686 N N . ARG A 1 92 ? 3.539 -16.738 -11.120 1.00 98.19 92 ARG A N 1
ATOM 687 C CA . ARG A 1 92 ? 3.231 -15.555 -11.948 1.00 98.19 92 ARG A CA 1
ATOM 688 C C . ARG A 1 92 ? 2.063 -15.787 -12.914 1.00 98.19 92 ARG A C 1
ATOM 690 O O . ARG A 1 92 ? 1.312 -14.852 -13.183 1.00 98.19 92 ARG A O 1
ATOM 697 N N . SER A 1 93 ? 1.891 -17.010 -13.423 1.00 98.31 93 SER A N 1
ATOM 698 C CA . SER A 1 93 ? 0.756 -17.369 -14.285 1.00 98.31 93 SER A CA 1
ATOM 699 C C . SER A 1 93 ? -0.563 -17.388 -13.511 1.00 98.31 93 SER A C 1
ATOM 701 O O . SER A 1 93 ? -1.545 -16.833 -14.000 1.00 98.31 93 SER A O 1
ATOM 703 N N . GLN A 1 94 ? -0.577 -17.937 -12.291 1.00 98.56 94 GLN A N 1
ATOM 704 C CA . GLN A 1 94 ? -1.741 -17.871 -11.398 1.00 98.56 94 GLN A CA 1
ATOM 705 C C . GLN A 1 94 ? -2.082 -16.425 -11.032 1.00 98.56 94 GLN A C 1
ATOM 707 O O . GLN A 1 94 ? -3.242 -16.041 -11.138 1.00 98.56 94 GLN A O 1
ATOM 712 N N . LEU A 1 95 ? -1.079 -15.602 -10.692 1.00 98.62 95 LEU A N 1
ATOM 713 C CA . LEU A 1 95 ? -1.294 -14.179 -10.422 1.00 98.62 95 LEU A CA 1
ATOM 714 C C . LEU A 1 95 ? -1.915 -13.466 -11.636 1.00 98.62 95 LEU A C 1
ATOM 716 O O . LEU A 1 95 ? -2.861 -12.697 -11.494 1.00 98.62 95 LEU A O 1
ATOM 720 N N . ARG A 1 96 ? -1.400 -13.726 -12.845 1.00 98.56 96 ARG A N 1
ATOM 721 C CA . ARG A 1 96 ? -1.951 -13.154 -14.083 1.00 98.56 96 ARG A CA 1
ATOM 722 C C . ARG A 1 96 ? -3.419 -13.542 -14.270 1.00 98.56 96 ARG A C 1
ATOM 724 O O . ARG A 1 96 ? -4.228 -12.673 -14.584 1.00 98.56 96 ARG A O 1
ATOM 731 N N . ALA A 1 97 ? -3.747 -14.819 -14.075 1.00 98.31 97 ALA A N 1
ATOM 732 C CA . ALA A 1 97 ? -5.110 -15.323 -14.205 1.00 98.31 97 ALA A CA 1
ATOM 733 C C . ALA A 1 97 ? -6.057 -14.652 -13.198 1.00 98.31 97 ALA A C 1
ATOM 735 O O . ALA A 1 97 ? -7.063 -14.085 -13.615 1.00 98.31 97 ALA A O 1
ATOM 736 N N . CYS A 1 98 ? -5.679 -14.591 -11.914 1.00 98.00 98 CYS A N 1
ATOM 737 C CA . CYS A 1 98 ? -6.549 -14.023 -10.882 1.00 98.00 98 CYS A CA 1
ATOM 738 C C . CYS A 1 98 ? -6.731 -12.496 -10.986 1.00 98.00 98 CYS A C 1
ATOM 740 O O . CYS A 1 98 ? -7.697 -11.936 -10.470 1.00 98.00 98 CYS A O 1
ATOM 742 N N . ILE A 1 99 ? -5.788 -11.787 -11.623 1.00 97.69 99 ILE A N 1
ATOM 743 C CA . ILE A 1 99 ? -5.960 -10.368 -11.971 1.00 97.69 99 ILE A CA 1
ATOM 744 C C . ILE A 1 99 ? -7.016 -10.221 -13.073 1.00 97.69 99 ILE A C 1
ATOM 746 O O . ILE A 1 99 ? -7.873 -9.346 -12.986 1.00 97.69 99 ILE A O 1
ATOM 750 N N . LEU A 1 100 ? -6.947 -11.063 -14.109 1.00 96.94 100 LEU A N 1
ATOM 751 C CA . LEU A 1 100 ? -7.836 -10.995 -15.271 1.00 96.94 100 LEU A CA 1
ATOM 752 C C . LEU A 1 100 ? -9.283 -11.366 -14.934 1.00 96.94 100 LEU A C 1
ATOM 754 O O . LEU A 1 100 ? -10.199 -10.717 -15.431 1.00 96.94 100 LEU A O 1
ATOM 758 N N . ASP A 1 101 ? -9.486 -12.387 -14.104 1.00 96.06 101 ASP A N 1
ATOM 759 C CA . ASP A 1 101 ? -10.824 -12.821 -13.680 1.00 96.06 101 ASP A CA 1
ATOM 760 C C . ASP A 1 101 ? -11.337 -12.094 -12.418 1.00 96.06 101 ASP A C 1
ATOM 762 O O . ASP A 1 101 ? -12.500 -12.236 -12.045 1.00 96.06 101 ASP A O 1
ATOM 766 N N . GLY A 1 102 ? -10.491 -11.280 -11.773 1.00 96.44 102 GLY A N 1
ATOM 767 C CA . GLY A 1 102 ? -10.833 -10.480 -10.596 1.00 96.44 102 GLY A CA 1
ATOM 768 C C . GLY A 1 102 ? -10.826 -11.231 -9.259 1.00 96.44 102 GLY A C 1
ATOM 769 O O . GLY A 1 102 ? -11.116 -10.617 -8.228 1.00 96.44 102 GLY A O 1
ATOM 770 N N . THR A 1 103 ? -10.462 -12.515 -9.225 1.00 98.00 103 THR A N 1
ATOM 771 C CA . THR A 1 103 ? -10.387 -13.319 -7.988 1.00 98.00 103 THR A CA 1
ATOM 772 C C . THR A 1 103 ? -9.226 -12.915 -7.071 1.00 98.00 103 THR A C 1
ATOM 774 O O . THR A 1 103 ? -9.218 -13.263 -5.891 1.00 98.00 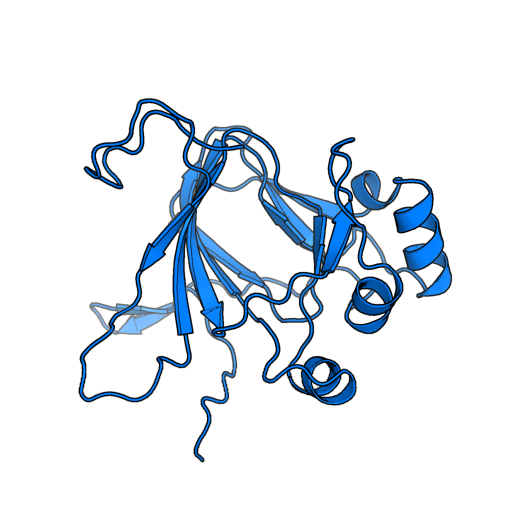103 THR A O 1
ATOM 777 N N . ILE A 1 104 ? -8.283 -12.084 -7.538 1.00 98.06 104 ILE A N 1
ATOM 778 C CA . ILE A 1 104 ? -7.203 -11.510 -6.710 1.00 98.06 104 ILE A CA 1
ATOM 779 C C . ILE A 1 104 ? -7.720 -10.829 -5.428 1.00 98.06 104 ILE A C 1
ATOM 781 O O . ILE A 1 104 ? -7.042 -10.851 -4.400 1.00 98.06 104 ILE A O 1
ATOM 785 N N . GLN A 1 105 ? -8.936 -10.271 -5.447 1.00 97.31 105 GLN A N 1
ATOM 786 C CA . GLN A 1 105 ? -9.559 -9.646 -4.272 1.00 97.31 105 GLN A CA 1
ATOM 787 C C . GLN A 1 105 ? -9.783 -10.617 -3.102 1.00 97.31 105 GLN A C 1
ATOM 789 O O . GLN A 1 105 ? -9.804 -10.199 -1.943 1.00 97.31 105 GLN A O 1
ATOM 794 N N . GLU A 1 106 ? -9.910 -11.909 -3.398 1.00 97.88 106 GLU A N 1
ATOM 795 C CA . GLU A 1 106 ? -10.088 -12.976 -2.417 1.00 97.88 106 GLU A CA 1
ATOM 796 C C . GLU A 1 106 ? -8.747 -13.509 -1.906 1.00 97.88 106 GLU A C 1
ATOM 798 O O . GLU A 1 106 ? -8.695 -14.134 -0.844 1.00 97.88 106 GLU A O 1
ATOM 803 N N . LEU A 1 107 ? -7.659 -13.244 -2.634 1.00 98.31 107 LEU A N 1
ATOM 804 C CA . LEU A 1 107 ? -6.324 -13.781 -2.374 1.00 98.31 107 LEU A CA 1
ATOM 805 C C . LEU A 1 107 ? -5.423 -12.809 -1.610 1.00 98.31 107 LEU A C 1
ATOM 807 O O . LEU A 1 107 ? -4.441 -13.247 -1.018 1.00 98.31 107 LEU A O 1
ATOM 811 N N . VAL A 1 108 ? -5.747 -11.515 -1.576 1.00 98.31 108 VAL A N 1
ATOM 812 C CA . VAL A 1 108 ? -5.014 -10.536 -0.759 1.00 98.31 108 VAL A CA 1
ATOM 813 C C . VAL A 1 108 ? -5.297 -10.710 0.734 1.00 98.31 108 VAL A C 1
ATOM 815 O O . VAL A 1 108 ? -6.424 -11.003 1.151 1.00 98.31 108 VAL A O 1
ATOM 818 N N . GLN A 1 109 ? -4.270 -10.512 1.560 1.00 98.31 109 GLN A N 1
ATOM 819 C CA . GLN A 1 109 ? -4.377 -10.666 3.008 1.00 98.31 109 GLN A CA 1
ATOM 820 C C . GLN A 1 109 ? -4.794 -9.349 3.674 1.00 98.31 109 GLN A C 1
ATOM 822 O O . GLN A 1 109 ? -3.967 -8.469 3.918 1.00 98.31 109 GLN A O 1
ATOM 827 N N . TRP A 1 110 ? -6.087 -9.232 3.987 1.00 98.19 110 TRP A N 1
ATOM 828 C CA . TRP A 1 110 ? -6.653 -8.117 4.750 1.00 98.19 110 TRP A CA 1
ATOM 829 C C . TRP A 1 110 ? -6.410 -8.271 6.254 1.00 98.19 110 TRP A C 1
ATOM 831 O O . TRP A 1 110 ? -6.579 -9.352 6.814 1.00 98.19 110 TRP A O 1
ATOM 841 N N . GLN A 1 111 ? -6.071 -7.167 6.911 1.00 97.31 111 GLN A N 1
ATOM 842 C CA . GLN A 1 111 ? -5.804 -7.075 8.342 1.00 97.31 111 GLN A CA 1
ATOM 843 C C . GLN A 1 111 ? -6.508 -5.837 8.901 1.00 97.31 111 GLN A C 1
ATOM 845 O O . GLN A 1 111 ? -6.452 -4.765 8.294 1.00 97.31 111 GLN A O 1
ATOM 850 N N . GLY A 1 112 ? -7.200 -5.997 10.031 1.00 98.00 112 GLY A N 1
ATOM 851 C CA . GLY A 1 112 ? -7.806 -4.873 10.744 1.00 98.00 112 GLY A CA 1
ATOM 852 C C . GLY A 1 112 ? -6.729 -3.941 11.290 1.00 98.00 112 GLY A C 1
ATOM 853 O O . GLY A 1 112 ? -5.657 -4.406 11.678 1.00 98.00 112 GLY A O 1
ATOM 854 N N . VAL A 1 113 ? -7.014 -2.643 11.307 1.00 97.69 113 VAL A N 1
ATOM 855 C CA . VAL A 1 113 ? -6.089 -1.620 11.806 1.00 97.69 113 VAL A CA 1
ATOM 856 C C . VAL A 1 113 ? -6.812 -0.604 12.673 1.00 97.69 113 VAL A C 1
ATOM 858 O O . VAL A 1 113 ? -8.017 -0.395 12.544 1.00 97.69 113 VAL A O 1
ATOM 861 N N . ARG A 1 114 ? -6.058 0.056 13.543 1.00 97.69 114 ARG A N 1
ATOM 862 C CA . ARG A 1 114 ? -6.518 1.143 14.408 1.00 97.69 114 ARG A CA 1
ATOM 863 C C . ARG A 1 114 ? -5.624 2.368 14.246 1.00 97.69 114 ARG A C 1
ATOM 865 O O . ARG A 1 114 ? -4.572 2.309 13.616 1.00 97.69 114 ARG A O 1
ATOM 872 N N . ALA A 1 115 ? -6.054 3.486 14.825 1.00 97.38 115 ALA A N 1
ATOM 873 C CA . ALA A 1 115 ? -5.198 4.661 14.939 1.00 97.38 115 ALA A CA 1
ATOM 874 C C . ALA A 1 115 ? -3.863 4.299 15.614 1.00 97.38 115 ALA A C 1
ATOM 876 O O . ALA A 1 115 ? -3.824 3.428 16.483 1.00 97.38 115 ALA A O 1
ATOM 877 N N . GLU A 1 116 ? -2.801 4.985 15.197 1.00 95.88 116 GLU A N 1
ATOM 878 C CA . GLU A 1 116 ? -1.407 4.810 15.631 1.00 95.88 116 GLU A CA 1
ATOM 879 C C . GLU A 1 116 ? -0.701 3.551 15.103 1.00 95.88 116 GLU A C 1
ATOM 881 O O . GLU A 1 116 ? 0.519 3.422 15.252 1.00 95.88 116 GLU A O 1
ATOM 886 N N . ASP A 1 117 ? -1.410 2.652 14.411 1.00 96.75 117 ASP A N 1
ATOM 887 C CA . ASP A 1 117 ? -0.756 1.553 13.705 1.00 96.75 117 ASP A CA 1
ATOM 888 C C . ASP A 1 117 ? 0.149 2.097 12.587 1.00 96.75 117 ASP A C 1
ATOM 890 O O . ASP A 1 117 ? -0.161 3.074 11.895 1.00 96.75 117 ASP A O 1
ATOM 894 N N . THR A 1 118 ? 1.291 1.435 12.404 1.00 96.94 118 THR A N 1
ATOM 895 C CA . THR A 1 118 ? 2.266 1.753 11.359 1.00 96.94 118 THR A CA 1
ATOM 896 C C . THR A 1 118 ? 2.480 0.544 10.469 1.00 96.94 118 THR A C 1
ATOM 898 O O . THR A 1 118 ? 2.624 -0.576 10.956 1.00 96.94 118 THR A O 1
ATOM 901 N N . VAL A 1 119 ? 2.538 0.779 9.162 1.00 97.25 119 VAL A N 1
ATOM 902 C CA . VAL A 1 119 ? 2.726 -0.266 8.159 1.00 97.25 119 VAL A CA 1
ATOM 903 C C . VAL A 1 119 ? 3.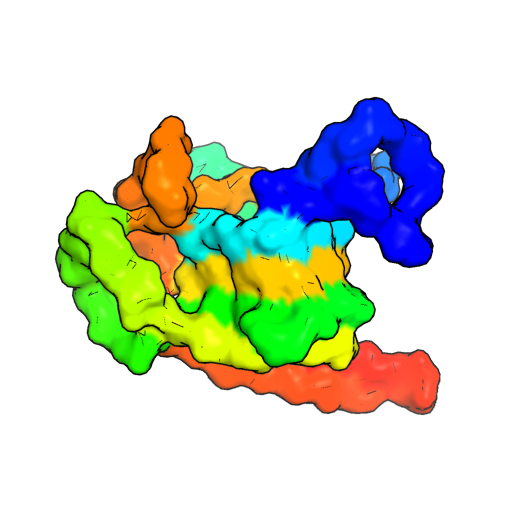812 0.152 7.181 1.00 97.25 119 VAL A C 1
ATOM 905 O O . VAL A 1 119 ? 3.763 1.242 6.623 1.00 97.25 119 VAL A O 1
ATOM 908 N N . LEU A 1 120 ? 4.786 -0.723 6.946 1.00 97.44 120 LEU A N 1
ATOM 909 C CA . LEU A 1 120 ? 5.730 -0.597 5.843 1.00 97.44 120 LEU A CA 1
ATOM 910 C C . LEU A 1 120 ? 5.236 -1.423 4.659 1.00 97.44 120 LEU A C 1
ATOM 912 O O . LEU A 1 120 ? 4.919 -2.607 4.806 1.00 97.44 120 LEU A O 1
ATOM 916 N N . VAL A 1 121 ? 5.259 -0.814 3.480 1.00 97.81 121 VAL A N 1
ATOM 917 C CA . VAL A 1 121 ? 4.932 -1.445 2.204 1.00 97.81 121 VAL A CA 1
ATOM 918 C C . VAL A 1 121 ? 6.178 -1.406 1.318 1.00 97.81 121 VAL A C 1
ATOM 920 O O . VAL A 1 121 ? 6.371 -0.460 0.548 1.00 97.81 121 VAL A O 1
ATOM 923 N N . PRO A 1 122 ? 7.070 -2.408 1.427 1.00 96.88 122 PRO A N 1
ATOM 924 C CA . PRO A 1 122 ? 8.192 -2.537 0.509 1.00 96.88 122 PRO A CA 1
ATOM 925 C C . PRO A 1 122 ? 7.703 -2.637 -0.935 1.00 96.88 122 PRO A C 1
ATOM 927 O O . PRO A 1 122 ? 6.690 -3.293 -1.208 1.00 96.88 122 PRO A O 1
ATOM 930 N N . ALA A 1 123 ? 8.449 -2.040 -1.862 1.00 97.06 123 ALA A N 1
ATOM 931 C CA . ALA A 1 123 ? 8.224 -2.239 -3.287 1.00 97.06 123 ALA A CA 1
ATOM 932 C C . ALA A 1 123 ? 8.101 -3.739 -3.643 1.00 97.06 123 ALA A C 1
ATOM 934 O O . ALA A 1 123 ? 8.767 -4.596 -3.065 1.00 97.06 123 ALA A O 1
ATOM 935 N N . GLY A 1 124 ? 7.199 -4.052 -4.569 1.00 98.06 124 GLY A N 1
ATOM 936 C CA . GLY A 1 124 ? 6.808 -5.407 -4.955 1.00 98.06 124 GLY A CA 1
ATOM 937 C C . GLY A 1 124 ? 5.702 -6.026 -4.096 1.00 98.06 124 GLY A C 1
ATOM 938 O O . GLY A 1 124 ? 5.082 -7.002 -4.516 1.00 98.06 124 GLY A O 1
ATOM 939 N N . THR A 1 125 ? 5.374 -5.454 -2.936 1.00 98.62 125 THR A N 1
ATOM 940 C CA . THR A 1 125 ? 4.269 -5.950 -2.099 1.00 98.62 125 THR A CA 1
ATOM 941 C C . THR A 1 125 ? 2.923 -5.613 -2.738 1.00 98.62 125 THR A C 1
ATOM 943 O O . THR A 1 125 ? 2.629 -4.441 -2.972 1.00 98.62 125 THR A O 1
ATOM 946 N N . ILE A 1 126 ? 2.074 -6.613 -2.991 1.00 98.81 126 ILE A N 1
ATOM 947 C CA . ILE A 1 126 ? 0.669 -6.384 -3.369 1.00 98.81 126 ILE A CA 1
ATOM 948 C C . ILE A 1 126 ? -0.075 -5.837 -2.149 1.00 98.81 126 ILE A C 1
ATOM 950 O O . ILE A 1 126 ? -0.003 -6.428 -1.076 1.00 98.81 126 ILE A O 1
ATOM 954 N N . HIS A 1 127 ? -0.783 -4.722 -2.287 1.00 98.75 127 HIS A N 1
ATOM 955 C CA . HIS A 1 127 ? -1.439 -4.064 -1.158 1.00 98.75 127 HIS A CA 1
ATOM 956 C C . HIS A 1 127 ? -2.695 -3.293 -1.573 1.00 98.75 127 HIS A C 1
ATOM 958 O O . HIS A 1 127 ? -2.942 -3.048 -2.756 1.00 98.75 127 HIS A O 1
ATOM 964 N N . ALA A 1 128 ? -3.501 -2.919 -0.580 1.00 98.44 128 ALA A N 1
ATOM 965 C CA . ALA A 1 128 ? -4.637 -2.017 -0.745 1.00 98.44 128 ALA A CA 1
ATOM 966 C C . ALA A 1 128 ? -4.983 -1.315 0.574 1.00 98.44 128 ALA A C 1
ATOM 968 O O . ALA A 1 128 ? -4.777 -1.864 1.657 1.00 98.44 128 ALA A O 1
ATOM 969 N N . ILE A 1 129 ? -5.584 -0.131 0.471 1.00 98.56 129 ILE A N 1
ATOM 970 C CA . ILE A 1 129 ? -6.125 0.611 1.612 1.00 98.56 129 ILE A CA 1
ATOM 971 C C . ILE A 1 129 ? -7.651 0.490 1.589 1.00 98.56 129 ILE A C 1
ATOM 973 O O . ILE A 1 129 ? -8.286 0.789 0.576 1.00 98.56 129 ILE A O 1
ATOM 977 N N . GLY A 1 130 ? -8.245 0.024 2.688 1.00 98.06 130 GLY A N 1
ATOM 978 C CA . GLY A 1 130 ? -9.694 -0.097 2.839 1.00 98.06 130 GLY A CA 1
ATOM 979 C C . GLY A 1 130 ? -10.398 1.244 3.058 1.00 98.06 130 GLY A C 1
ATOM 980 O O . GLY A 1 130 ? -9.782 2.308 3.077 1.00 98.06 130 GLY A O 1
ATOM 981 N N . ALA A 1 131 ? -11.717 1.188 3.224 1.00 97.12 131 ALA A N 1
ATOM 982 C CA . ALA A 1 131 ? -12.531 2.342 3.598 1.00 97.12 131 ALA A CA 1
ATOM 983 C C . ALA A 1 131 ? -12.340 2.721 5.079 1.00 97.12 131 ALA A C 1
ATOM 985 O O . ALA A 1 131 ? -11.861 1.915 5.876 1.00 97.12 131 ALA A O 1
ATOM 986 N N . GLY A 1 132 ? -12.769 3.930 5.447 1.00 96.56 132 GLY A N 1
ATOM 987 C CA . GLY A 1 132 ? -12.845 4.379 6.837 1.00 96.56 132 GLY A CA 1
ATOM 988 C C . GLY A 1 132 ? -11.526 4.885 7.420 1.00 96.56 132 GLY A C 1
ATOM 989 O O . GLY A 1 132 ? -11.441 5.068 8.632 1.00 96.56 132 GLY A O 1
ATOM 990 N N . LEU A 1 133 ? -10.509 5.142 6.592 1.00 97.69 133 LEU A N 1
ATOM 991 C CA . LEU A 1 133 ? -9.164 5.491 7.050 1.00 97.69 133 LEU A CA 1
ATOM 992 C C . LEU A 1 133 ? -8.814 6.958 6.782 1.00 97.69 133 LEU A C 1
ATOM 994 O O . LEU A 1 133 ? -9.273 7.579 5.817 1.00 97.69 133 LEU A O 1
ATOM 998 N N . VAL A 1 134 ? -7.975 7.501 7.660 1.00 97.38 134 VAL A N 1
ATOM 999 C CA . VAL A 1 134 ? -7.123 8.662 7.387 1.00 97.38 134 VAL A CA 1
ATOM 1000 C C . VAL A 1 134 ? -5.683 8.226 7.614 1.00 97.38 134 VAL A C 1
ATOM 1002 O O . VAL A 1 134 ? -5.357 7.741 8.697 1.00 97.38 134 VAL A O 1
ATOM 1005 N N . ILE A 1 135 ? -4.833 8.357 6.597 1.00 97.81 135 ILE A N 1
ATOM 1006 C CA . ILE A 1 135 ? -3.458 7.837 6.618 1.00 97.81 135 ILE A CA 1
ATOM 1007 C C . ILE A 1 135 ? -2.484 8.942 6.241 1.00 97.81 135 ILE A C 1
ATOM 1009 O O . ILE A 1 135 ? -2.683 9.608 5.230 1.00 97.81 135 ILE A O 1
ATOM 1013 N N . ALA A 1 136 ? -1.411 9.089 7.015 1.00 96.81 136 ALA A N 1
ATOM 1014 C CA . ALA A 1 136 ? -0.205 9.752 6.541 1.00 96.81 136 ALA A CA 1
ATOM 1015 C C . ALA A 1 136 ? 0.654 8.728 5.788 1.00 96.81 136 ALA A C 1
ATOM 1017 O O . ALA A 1 136 ? 1.184 7.790 6.380 1.00 96.81 136 ALA A O 1
ATOM 1018 N N . GLU A 1 137 ? 0.753 8.892 4.474 1.00 96.75 137 GLU A N 1
ATOM 1019 C CA . GLU A 1 137 ? 1.580 8.083 3.586 1.00 96.75 137 GLU A CA 1
ATOM 1020 C C . GLU A 1 137 ? 2.892 8.813 3.312 1.00 96.75 137 GLU A C 1
ATOM 1022 O O . GLU A 1 137 ? 2.904 9.912 2.763 1.00 96.75 137 GLU A O 1
ATOM 1027 N N . ILE A 1 138 ? 4.003 8.185 3.680 1.00 95.25 138 ILE A N 1
ATOM 1028 C CA . ILE A 1 138 ? 5.356 8.603 3.341 1.00 95.25 138 ILE A CA 1
ATOM 1029 C C . ILE A 1 138 ? 5.863 7.629 2.286 1.00 95.25 138 ILE A C 1
ATOM 1031 O O . ILE A 1 138 ? 6.010 6.443 2.553 1.00 95.25 138 ILE A O 1
ATOM 1035 N N . GLN A 1 139 ? 6.148 8.115 1.087 1.00 94.19 139 GLN A N 1
ATOM 1036 C CA . GLN A 1 139 ? 6.556 7.275 -0.038 1.00 94.19 139 GLN A CA 1
ATOM 1037 C C . GLN A 1 139 ? 7.840 7.792 -0.683 1.00 94.19 139 GLN A C 1
ATOM 1039 O O . GLN A 1 139 ? 8.127 8.992 -0.643 1.00 94.19 139 GLN A O 1
ATOM 1044 N N . GLN A 1 140 ? 8.586 6.904 -1.352 1.00 91.88 140 GLN A N 1
ATOM 1045 C CA . GLN A 1 140 ? 9.550 7.351 -2.363 1.00 91.88 140 GLN A CA 1
ATOM 1046 C C . GLN A 1 140 ? 8.823 8.253 -3.369 1.00 91.88 140 GLN A C 1
ATOM 1048 O O . GLN A 1 140 ? 7.647 8.033 -3.690 1.00 91.88 140 GLN A O 1
ATOM 1053 N N . ARG A 1 141 ? 9.497 9.293 -3.868 1.00 89.56 141 ARG A N 1
ATOM 1054 C CA . ARG A 1 141 ? 8.891 10.209 -4.842 1.00 89.56 141 ARG A CA 1
ATOM 1055 C C . ARG A 1 141 ? 8.760 9.534 -6.212 1.00 89.56 141 ARG A C 1
ATOM 1057 O O . ARG A 1 141 ? 9.640 9.625 -7.062 1.00 89.56 141 ARG A O 1
ATOM 1064 N N . SER A 1 142 ? 7.645 8.837 -6.388 1.00 89.44 142 SER A N 1
ATOM 1065 C CA . SER A 1 142 ? 7.221 8.153 -7.604 1.00 89.44 142 SER A CA 1
ATOM 1066 C C . SER A 1 142 ? 5.695 8.108 -7.622 1.00 89.44 142 SER A C 1
ATOM 1068 O O . SER A 1 142 ? 5.063 7.853 -6.594 1.00 89.44 142 SER A O 1
ATOM 1070 N N . ASP A 1 143 ? 5.102 8.339 -8.789 1.00 88.38 143 ASP A N 1
ATOM 1071 C CA . ASP A 1 143 ? 3.655 8.204 -9.004 1.00 88.38 143 ASP A CA 1
ATOM 1072 C C . ASP A 1 143 ? 3.290 6.844 -9.622 1.00 88.38 143 ASP A C 1
ATOM 1074 O O . ASP A 1 143 ? 2.126 6.556 -9.909 1.00 88.38 143 ASP A O 1
ATOM 1078 N N . THR A 1 144 ? 4.283 5.968 -9.802 1.00 93.50 144 THR A N 1
ATOM 1079 C CA . THR A 1 144 ? 4.104 4.676 -10.467 1.00 93.50 144 THR A CA 1
ATOM 1080 C C . THR A 1 144 ? 3.214 3.753 -9.649 1.00 93.50 144 THR A C 1
ATOM 1082 O O . THR A 1 144 ? 3.563 3.350 -8.542 1.00 93.50 144 THR A O 1
ATOM 1085 N N . THR A 1 145 ? 2.085 3.352 -10.228 1.00 96.06 145 THR A N 1
ATOM 1086 C CA . THR A 1 145 ? 1.130 2.430 -9.607 1.00 96.06 145 THR A CA 1
ATOM 1087 C C . THR A 1 145 ? 0.675 1.394 -10.619 1.00 96.06 145 THR A C 1
ATOM 1089 O O . THR A 1 145 ? 0.041 1.743 -11.615 1.00 96.06 145 THR A O 1
ATOM 1092 N N . PHE A 1 146 ? 0.929 0.111 -10.360 1.00 97.94 146 PHE A N 1
ATOM 1093 C CA . PHE A 1 146 ? 0.362 -0.970 -11.158 1.00 97.94 146 PHE A CA 1
ATOM 1094 C C . PHE A 1 146 ? -0.907 -1.4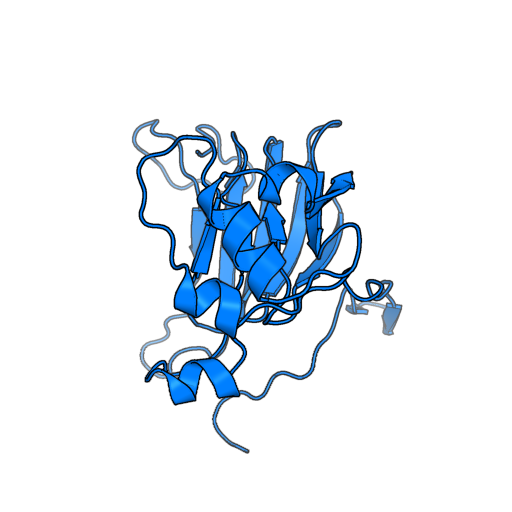92 -10.504 1.00 97.94 146 PHE A C 1
ATOM 1096 O O . PHE A 1 146 ? -0.882 -1.967 -9.374 1.00 97.94 146 PHE A O 1
ATOM 1103 N N . ARG A 1 147 ? -2.032 -1.367 -11.208 1.00 98.19 147 ARG A N 1
ATOM 1104 C CA . ARG A 1 147 ? -3.347 -1.737 -10.693 1.00 98.19 147 ARG A CA 1
ATOM 1105 C C . ARG A 1 147 ? -3.667 -3.183 -11.049 1.00 98.19 147 ARG A C 1
ATOM 1107 O O . ARG A 1 147 ? -3.567 -3.547 -12.221 1.00 98.19 147 ARG A O 1
ATOM 1114 N N . LEU A 1 148 ? -4.075 -3.955 -10.043 1.00 98.00 148 LEU A N 1
ATOM 1115 C CA . LEU A 1 148 ? -4.490 -5.355 -10.157 1.00 98.00 148 LEU A CA 1
ATOM 1116 C C . LEU A 1 148 ? -6.014 -5.500 -10.107 1.00 98.00 148 LEU A C 1
ATOM 1118 O O . LEU A 1 148 ? -6.568 -6.344 -10.793 1.00 98.00 148 LEU A O 1
ATOM 1122 N N . PHE A 1 149 ? -6.702 -4.688 -9.303 1.00 97.75 149 PHE A N 1
ATOM 1123 C CA . PHE A 1 149 ? -8.157 -4.763 -9.164 1.00 97.75 149 PHE A CA 1
ATOM 1124 C C . PHE A 1 149 ? -8.736 -3.422 -8.726 1.00 97.75 149 PHE A C 1
ATOM 1126 O O . PHE A 1 149 ? -8.111 -2.709 -7.936 1.00 97.75 149 PHE A O 1
ATOM 1133 N N . ASP A 1 150 ? -9.929 -3.080 -9.216 1.00 96.19 150 ASP A N 1
ATOM 1134 C CA . ASP A 1 150 ? -10.518 -1.758 -8.985 1.00 96.19 150 ASP A CA 1
ATOM 1135 C C . ASP A 1 150 ? -11.990 -1.738 -8.570 1.00 96.19 150 ASP A C 1
ATOM 1137 O O . ASP A 1 150 ? -12.649 -0.711 -8.729 1.00 96.19 150 ASP A O 1
ATOM 1141 N N . HIS A 1 151 ? -12.505 -2.839 -8.015 1.00 93.62 151 HIS A N 1
ATOM 1142 C CA . HIS A 1 151 ? -13.866 -2.905 -7.459 1.00 93.62 151 HIS A CA 1
ATOM 1143 C C . HIS A 1 151 ? -14.952 -2.507 -8.477 1.00 93.62 151 HIS A C 1
ATOM 1145 O O . HIS A 1 151 ? -15.855 -1.734 -8.174 1.00 93.62 151 HIS A O 1
ATOM 1151 N N . GLY A 1 152 ? -14.822 -2.981 -9.721 1.00 89.50 152 GLY A N 1
ATOM 1152 C CA . GLY A 1 152 ? -15.769 -2.703 -10.812 1.00 89.50 152 GLY A CA 1
ATOM 1153 C C . GLY A 1 152 ? -15.615 -1.334 -11.489 1.00 89.50 152 GLY A C 1
ATOM 1154 O O . GLY A 1 152 ? -16.300 -1.061 -12.476 1.00 89.50 152 GLY A O 1
ATOM 1155 N N . ARG A 1 153 ? -14.702 -0.475 -11.016 1.00 91.88 153 ARG A N 1
ATOM 1156 C CA . ARG A 1 153 ? -14.398 0.809 -11.666 1.00 91.88 153 ARG A CA 1
ATOM 1157 C C . ARG A 1 153 ? -13.613 0.571 -12.960 1.00 91.88 153 ARG A C 1
ATOM 1159 O O . ARG A 1 153 ? -12.623 -0.156 -12.972 1.00 91.88 153 ARG A O 1
ATOM 1166 N N . GLN A 1 154 ? -14.037 1.216 -14.046 1.00 87.56 154 GLN A N 1
ATOM 1167 C CA . GLN A 1 154 ? -13.496 1.039 -15.403 1.00 87.56 154 GLN A CA 1
ATOM 1168 C C . GLN A 1 154 ? -12.176 1.805 -15.614 1.00 87.56 154 GLN A C 1
ATOM 1170 O O . GLN A 1 154 ? -12.071 2.663 -16.488 1.00 87.56 154 GLN A O 1
ATOM 1175 N N . ARG A 1 155 ? -11.162 1.542 -14.780 1.00 92.31 155 ARG A N 1
ATOM 1176 C CA . ARG A 1 155 ? -9.806 2.082 -14.968 1.00 92.31 155 ARG A CA 1
ATOM 1177 C C . ARG A 1 155 ? -8.862 0.989 -15.471 1.00 92.31 155 ARG A C 1
ATOM 1179 O O . ARG A 1 155 ? -9.016 -0.162 -15.067 1.00 92.31 155 ARG A O 1
ATOM 1186 N N . PRO A 1 156 ? -7.852 1.336 -16.289 1.00 91.81 156 PRO A N 1
ATOM 1187 C CA . PRO A 1 156 ? -6.898 0.361 -16.800 1.00 91.81 156 PRO A CA 1
ATOM 1188 C C . PRO A 1 156 ? -6.227 -0.448 -15.686 1.00 91.81 156 PRO A C 1
ATOM 1190 O O . PRO A 1 156 ? -5.830 0.096 -14.644 1.00 91.81 156 PRO A O 1
ATOM 1193 N N . LEU A 1 157 ? -6.096 -1.749 -15.942 1.00 92.69 157 LEU A N 1
ATOM 1194 C CA . LEU A 1 157 ? -5.227 -2.652 -15.197 1.00 92.69 157 LEU A CA 1
ATOM 1195 C C . LEU A 1 157 ? -3.853 -2.661 -15.868 1.00 92.69 157 LEU A C 1
ATOM 1197 O O . LEU A 1 157 ? -3.747 -2.624 -17.092 1.00 92.69 157 LEU A O 1
ATOM 1201 N N . HIS A 1 158 ? -2.792 -2.722 -15.073 1.00 93.62 158 HIS A N 1
ATOM 1202 C CA . HIS A 1 158 ? -1.418 -2.650 -15.575 1.00 93.62 158 HIS A CA 1
ATOM 1203 C C . HIS A 1 158 ? -0.784 -4.041 -15.546 1.00 93.62 158 HIS A C 1
ATOM 1205 O O . HIS A 1 158 ? 0.190 -4.253 -14.834 1.00 93.62 158 HIS A O 1
ATOM 1211 N N . LEU A 1 159 ? -1.381 -5.002 -16.259 1.00 95.94 159 LEU A N 1
ATOM 1212 C CA . LEU A 1 159 ? -1.154 -6.438 -16.048 1.00 95.94 159 LEU A CA 1
ATOM 1213 C C . LEU A 1 159 ? 0.323 -6.851 -16.082 1.00 95.94 159 LEU A C 1
ATOM 1215 O O . LEU A 1 159 ? 0.805 -7.448 -15.123 1.00 95.94 159 LEU A O 1
ATOM 1219 N N . ASP A 1 160 ? 1.047 -6.528 -17.154 1.00 97.12 160 ASP A N 1
ATOM 1220 C CA . ASP A 1 160 ? 2.441 -6.967 -17.303 1.00 97.12 160 ASP A CA 1
ATOM 1221 C C . ASP A 1 160 ? 3.365 -6.284 -16.284 1.00 97.12 160 ASP A C 1
ATOM 1223 O O . ASP A 1 160 ? 4.207 -6.943 -15.675 1.00 97.12 160 ASP A O 1
ATOM 1227 N N . GLY A 1 161 ? 3.150 -4.990 -16.019 1.00 97.25 161 GLY A N 1
ATOM 1228 C CA . GLY A 1 161 ? 3.866 -4.257 -14.972 1.00 97.25 161 GLY A CA 1
ATOM 1229 C C . GLY A 1 161 ? 3.576 -4.803 -13.572 1.00 97.25 161 GLY A C 1
ATOM 1230 O O . GLY A 1 161 ? 4.497 -5.002 -12.785 1.00 97.25 161 GLY A O 1
ATOM 1231 N N . ALA A 1 162 ? 2.311 -5.116 -13.279 1.00 97.50 162 ALA A N 1
ATOM 1232 C CA . ALA A 1 162 ? 1.879 -5.678 -12.005 1.00 97.50 162 ALA A CA 1
ATOM 1233 C C . ALA A 1 162 ? 2.491 -7.062 -11.771 1.00 97.50 162 ALA A C 1
ATOM 1235 O O . ALA A 1 162 ? 3.101 -7.297 -10.732 1.00 97.50 162 ALA A O 1
ATOM 1236 N N . VAL A 1 163 ? 2.372 -7.964 -12.751 1.00 98.12 163 VAL A N 1
ATOM 1237 C CA . VAL A 1 163 ? 2.935 -9.318 -12.662 1.00 98.12 163 VAL A CA 1
ATOM 1238 C C . VAL A 1 163 ? 4.457 -9.271 -12.605 1.00 98.12 163 VAL A C 1
ATOM 1240 O O . VAL A 1 163 ? 5.043 -10.080 -11.895 1.00 98.12 163 VAL A O 1
ATOM 1243 N N . GLY A 1 164 ? 5.102 -8.350 -13.326 1.00 97.88 164 GLY A N 1
ATOM 1244 C CA . GLY A 1 164 ? 6.552 -8.176 -13.318 1.00 97.88 164 GLY A CA 1
ATOM 1245 C C . GLY A 1 164 ? 7.090 -7.696 -11.969 1.00 97.88 164 GLY A C 1
ATOM 1246 O O . GLY A 1 164 ? 8.027 -8.301 -11.445 1.00 97.88 164 GLY A O 1
ATOM 1247 N N . ALA A 1 165 ? 6.450 -6.679 -11.388 1.00 98.12 165 ALA A N 1
ATOM 1248 C CA . ALA A 1 165 ? 6.858 -6.055 -10.132 1.00 98.12 165 ALA A CA 1
ATOM 1249 C C . ALA A 1 165 ? 6.509 -6.870 -8.875 1.00 98.12 165 ALA A C 1
ATOM 1251 O O . ALA A 1 165 ? 7.172 -6.712 -7.855 1.00 98.12 165 ALA A O 1
ATOM 1252 N N . ALA A 1 166 ? 5.460 -7.698 -8.911 1.00 98.44 166 ALA A N 1
ATOM 1253 C CA . ALA A 1 166 ? 4.925 -8.325 -7.708 1.00 98.44 166 ALA A CA 1
ATOM 1254 C C . ALA A 1 166 ? 5.820 -9.421 -7.110 1.00 98.44 166 ALA A C 1
ATOM 1256 O O . ALA A 1 166 ? 6.263 -10.346 -7.794 1.00 98.44 166 ALA A O 1
ATOM 1257 N N . ILE A 1 167 ? 5.969 -9.364 -5.787 1.00 98.44 167 ILE A N 1
ATOM 1258 C CA . ILE A 1 167 ? 6.317 -10.505 -4.945 1.00 98.44 167 ILE A CA 1
ATOM 1259 C C . ILE A 1 167 ? 5.039 -11.327 -4.771 1.00 98.44 167 ILE A C 1
ATOM 1261 O O . ILE A 1 167 ? 4.048 -10.856 -4.212 1.00 98.44 167 ILE A O 1
ATOM 1265 N N . THR A 1 168 ? 5.048 -12.560 -5.269 1.00 98.31 168 THR A N 1
ATOM 1266 C CA . THR A 1 168 ? 3.858 -13.415 -5.367 1.00 98.31 168 THR A CA 1
ATOM 1267 C C . THR A 1 168 ? 3.658 -14.292 -4.129 1.00 98.31 168 THR A C 1
ATOM 1269 O O . THR A 1 168 ? 3.303 -15.459 -4.242 1.00 98.31 168 THR A O 1
ATOM 1272 N N . ALA A 1 169 ? 3.879 -13.730 -2.941 1.00 98.38 169 ALA A N 1
ATOM 1273 C CA . ALA A 1 169 ? 3.870 -14.447 -1.667 1.00 98.38 169 ALA A CA 1
ATOM 1274 C C . ALA A 1 169 ? 3.206 -13.619 -0.546 1.00 98.38 169 ALA A C 1
ATOM 1276 O O . ALA A 1 169 ? 2.908 -12.431 -0.740 1.00 98.38 169 ALA A O 1
ATOM 1277 N N . PRO A 1 170 ? 2.963 -14.215 0.636 1.00 98.50 170 PRO A N 1
ATOM 1278 C CA . PRO A 1 170 ? 2.614 -13.452 1.828 1.00 98.50 170 PRO A CA 1
ATOM 1279 C C . PRO A 1 170 ? 3.643 -12.371 2.154 1.00 98.50 170 PRO A C 1
ATOM 1281 O O . PRO A 1 170 ? 4.840 -12.530 1.909 1.00 98.50 170 PRO A O 1
ATOM 1284 N N . ALA A 1 171 ? 3.170 -11.255 2.709 1.00 96.56 171 ALA A N 1
ATOM 1285 C CA . ALA A 1 171 ? 4.050 -10.166 3.110 1.00 96.56 171 ALA A CA 1
ATOM 1286 C C . ALA A 1 171 ? 4.958 -10.594 4.272 1.00 96.56 171 ALA A C 1
ATOM 1288 O O . ALA A 1 171 ? 4.564 -11.375 5.141 1.00 96.56 171 ALA A O 1
ATOM 1289 N N . ALA A 1 172 ? 6.166 -10.031 4.311 1.00 92.56 172 ALA A N 1
ATOM 1290 C CA . ALA A 1 172 ? 7.051 -10.181 5.457 1.00 92.56 172 ALA A CA 1
ATOM 1291 C C . ALA A 1 172 ? 6.408 -9.602 6.730 1.00 92.56 172 ALA A C 1
ATOM 1293 O O . ALA A 1 172 ? 5.593 -8.674 6.678 1.00 92.56 172 ALA A O 1
ATOM 1294 N N . ALA A 1 173 ? 6.810 -10.138 7.884 1.00 92.44 173 ALA A N 1
ATOM 1295 C CA . ALA A 1 173 ? 6.346 -9.646 9.173 1.00 92.44 173 ALA A CA 1
ATOM 1296 C C . ALA A 1 173 ? 6.693 -8.159 9.350 1.00 92.44 173 ALA A C 1
ATOM 1298 O O . ALA A 1 173 ? 7.810 -7.723 9.064 1.00 92.44 173 ALA A O 1
ATOM 1299 N N . GLN A 1 174 ? 5.725 -7.389 9.844 1.00 94.06 174 GLN A N 1
ATOM 1300 C CA . GLN A 1 174 ? 5.912 -5.967 10.106 1.00 94.06 174 GLN A CA 1
ATOM 1301 C C . GLN A 1 174 ? 6.857 -5.757 11.292 1.00 94.06 174 GLN A C 1
ATOM 1303 O O . GLN A 1 174 ? 6.815 -6.485 12.289 1.00 94.06 174 GLN A O 1
ATOM 1308 N N . GLN A 1 175 ? 7.710 -4.741 11.184 1.00 88.69 175 GLN A N 1
ATOM 1309 C CA . GLN A 1 175 ? 8.572 -4.329 12.285 1.00 88.69 175 GLN A CA 1
ATOM 1310 C C . GLN A 1 175 ? 7.718 -3.727 13.400 1.00 88.69 175 GLN A C 1
ATOM 1312 O O . GLN A 1 175 ? 6.776 -2.980 13.142 1.00 88.69 175 GLN A O 1
ATOM 1317 N N . LYS A 1 176 ? 8.055 -4.048 14.649 1.00 89.19 176 LYS A N 1
ATOM 1318 C CA . LYS A 1 176 ? 7.420 -3.410 15.801 1.00 89.19 176 LYS A CA 1
ATOM 1319 C C . LYS A 1 176 ? 8.102 -2.071 16.080 1.00 89.19 176 LYS A C 1
ATOM 1321 O O . LYS A 1 176 ? 9.332 -2.012 15.988 1.00 89.19 176 LYS A O 1
ATOM 1326 N N . PRO A 1 177 ? 7.344 -1.037 16.482 1.00 91.62 177 PRO A N 1
ATOM 1327 C CA . PRO A 1 177 ? 7.936 0.204 16.944 1.00 91.62 177 PRO A CA 1
ATOM 1328 C C . PRO A 1 177 ? 8.956 -0.044 18.057 1.00 91.62 177 PRO A C 1
ATOM 1330 O O . PRO A 1 177 ? 8.749 -0.888 18.933 1.00 91.62 177 PRO A O 1
ATOM 1333 N N . SER A 1 178 ? 10.056 0.698 18.031 1.00 93.19 178 SER A N 1
ATOM 1334 C CA . SER A 1 178 ? 11.114 0.612 19.036 1.00 93.19 178 SER A CA 1
ATOM 1335 C C . SER A 1 178 ? 11.535 1.998 19.507 1.00 93.19 178 SER A C 1
ATOM 1337 O O . SER A 1 178 ? 11.410 2.991 18.789 1.00 93.19 178 SER A O 1
ATOM 1339 N N . ARG A 1 179 ? 12.017 2.086 20.748 1.00 93.75 179 ARG A N 1
ATOM 1340 C CA . ARG A 1 179 ? 12.484 3.350 21.320 1.00 93.75 179 ARG A CA 1
ATOM 1341 C C . ARG A 1 179 ? 13.875 3.670 20.777 1.00 93.75 179 ARG A C 1
ATOM 1343 O O . ARG A 1 179 ? 14.787 2.866 20.934 1.00 93.75 179 ARG A O 1
ATOM 1350 N N . LEU A 1 180 ? 14.038 4.849 20.178 1.00 91.75 180 LEU A N 1
ATOM 1351 C CA . LEU A 1 180 ? 15.334 5.340 19.695 1.00 91.75 180 LEU A CA 1
ATOM 1352 C C . LEU A 1 180 ? 16.072 6.138 20.772 1.00 91.75 180 LEU A C 1
ATOM 1354 O O . LEU A 1 180 ? 17.285 6.044 20.916 1.00 91.75 180 LEU A O 1
ATOM 1358 N N . SER A 1 181 ? 15.332 6.967 21.507 1.00 93.38 181 SER A N 1
ATOM 1359 C CA . SER A 1 181 ? 15.837 7.792 22.605 1.00 93.38 181 SER A CA 1
ATOM 1360 C C . SER A 1 181 ? 14.704 8.122 23.571 1.00 93.38 181 SER A C 1
ATOM 1362 O O . SER A 1 181 ? 13.566 7.699 23.367 1.00 93.38 181 SER A O 1
ATOM 1364 N N . GLU A 1 182 ? 14.968 8.940 24.593 1.00 90.44 182 GLU A N 1
ATOM 1365 C CA . GLU A 1 182 ? 13.924 9.277 25.560 1.00 90.44 182 GLU A CA 1
ATOM 1366 C C . GLU A 1 182 ? 12.690 9.931 24.936 1.00 90.44 182 GLU A C 1
ATOM 1368 O O . GLU A 1 182 ? 11.575 9.545 25.277 1.00 90.44 182 GLU A O 1
ATOM 1373 N N . ALA A 1 183 ? 12.912 10.829 23.972 1.00 93.44 183 ALA A N 1
ATOM 1374 C CA . ALA A 1 183 ? 11.875 11.589 23.276 1.00 93.44 183 ALA A CA 1
ATOM 1375 C C . ALA A 1 183 ? 11.508 11.063 21.870 1.00 93.44 183 ALA A C 1
ATOM 1377 O O . ALA A 1 183 ? 10.769 11.733 21.155 1.00 93.44 183 ALA A O 1
ATOM 1378 N N . ARG A 1 184 ? 12.061 9.926 21.408 1.00 93.31 184 ARG A N 1
ATOM 1379 C CA . ARG A 1 184 ? 11.874 9.465 20.014 1.00 93.31 184 ARG A CA 1
ATOM 1380 C C . ARG A 1 184 ? 11.667 7.962 19.915 1.00 93.31 184 ARG A C 1
ATOM 1382 O O . ARG A 1 184 ? 12.431 7.192 20.494 1.00 93.31 184 ARG A O 1
ATOM 1389 N N . ASN A 1 185 ? 10.711 7.574 19.078 1.00 93.50 185 ASN A N 1
ATOM 1390 C CA . ASN A 1 185 ? 10.458 6.194 18.678 1.00 93.50 185 ASN A CA 1
ATOM 1391 C C . ASN A 1 185 ? 10.700 6.036 17.172 1.00 93.50 185 ASN A C 1
ATOM 1393 O O . ASN A 1 185 ? 10.370 6.928 16.392 1.00 93.50 185 ASN A O 1
ATOM 1397 N N . VAL A 1 186 ? 11.249 4.893 16.767 1.00 94.25 186 VAL A N 1
ATOM 1398 C CA . VAL A 1 186 ? 11.214 4.424 15.380 1.00 94.25 186 VAL A CA 1
ATOM 1399 C C . VAL A 1 186 ? 9.947 3.602 15.221 1.00 94.25 186 VAL A C 1
ATOM 1401 O O . VAL A 1 186 ? 9.816 2.557 15.852 1.00 94.25 186 VAL A O 1
ATOM 1404 N N . LEU A 1 187 ? 9.016 4.070 14.394 1.00 94.06 187 LEU A N 1
ATOM 1405 C CA . LEU A 1 187 ? 7.783 3.332 14.109 1.00 94.06 187 LEU A CA 1
ATOM 1406 C C . LEU A 1 187 ? 8.011 2.255 13.045 1.00 94.06 187 LEU A C 1
ATOM 1408 O O . LEU A 1 187 ? 7.544 1.130 13.183 1.00 94.06 187 LEU A O 1
ATOM 1412 N N . THR A 1 188 ? 8.774 2.598 12.007 1.00 93.56 188 THR A N 1
ATOM 1413 C CA . THR A 1 188 ? 9.242 1.680 10.970 1.00 93.56 188 THR A CA 1
ATOM 1414 C C . THR A 1 188 ? 10.505 2.227 10.306 1.00 93.56 188 THR A C 1
ATOM 1416 O O . THR A 1 188 ? 10.827 3.408 10.449 1.00 93.56 188 THR A O 1
ATOM 1419 N N . GLN A 1 189 ? 11.226 1.371 9.589 1.00 91.56 189 GLN A N 1
ATOM 1420 C CA . GLN A 1 189 ? 12.426 1.730 8.841 1.00 91.56 189 GLN A CA 1
ATOM 1421 C C . GLN A 1 189 ? 12.632 0.784 7.659 1.00 91.56 189 GLN A C 1
ATOM 1423 O O . GLN A 1 189 ? 12.321 -0.406 7.720 1.00 91.56 189 GLN A O 1
ATOM 1428 N N . CYS A 1 190 ? 13.221 1.302 6.590 1.00 90.19 190 CYS A N 1
ATOM 1429 C CA . CYS A 1 190 ? 13.699 0.509 5.470 1.00 90.19 190 CYS A CA 1
ATOM 1430 C C . CYS A 1 190 ? 14.961 1.148 4.900 1.00 90.19 190 CYS A C 1
ATOM 1432 O O . CYS A 1 190 ? 15.234 2.330 5.122 1.00 90.19 190 CYS A O 1
ATOM 1434 N N . LEU A 1 191 ? 15.728 0.373 4.136 1.00 84.44 191 LEU A N 1
ATOM 1435 C CA . LEU A 1 191 ? 16.804 0.952 3.348 1.00 84.44 191 LEU A CA 1
ATOM 1436 C C . LEU A 1 191 ? 16.189 1.798 2.236 1.00 84.44 191 LEU A C 1
ATOM 1438 O O . LEU A 1 191 ? 15.377 1.318 1.449 1.00 84.44 191 LEU A O 1
ATOM 1442 N N . PHE A 1 192 ? 16.596 3.058 2.180 1.00 74.62 192 PHE A N 1
ATOM 1443 C CA . PHE A 1 192 ? 16.231 3.981 1.123 1.00 74.62 192 PHE A CA 1
ATOM 1444 C C . PHE A 1 192 ? 17.508 4.588 0.555 1.00 74.62 192 PHE A C 1
ATOM 1446 O O . PHE A 1 192 ? 18.304 5.168 1.293 1.00 74.62 192 PHE A O 1
ATOM 1453 N N . ARG A 1 193 ? 17.713 4.451 -0.756 1.00 65.75 193 ARG A N 1
ATOM 1454 C CA . ARG A 1 193 ? 18.806 5.130 -1.452 1.00 65.75 193 ARG A CA 1
ATOM 1455 C C . ARG A 1 193 ? 18.253 6.392 -2.100 1.00 65.75 193 ARG A C 1
ATOM 1457 O O . ARG A 1 193 ? 17.697 6.345 -3.193 1.00 65.75 193 ARG A O 1
ATOM 1464 N N . ALA A 1 194 ? 18.405 7.525 -1.418 1.00 60.56 194 ALA A N 1
ATOM 1465 C CA . ALA A 1 194 ? 18.269 8.821 -2.074 1.00 60.56 194 ALA A CA 1
ATOM 1466 C C . ALA A 1 194 ? 19.347 8.928 -3.168 1.00 60.56 194 ALA A C 1
ATOM 1468 O O . ALA A 1 194 ? 20.443 8.389 -3.007 1.00 60.56 194 ALA A O 1
ATOM 1469 N N . ARG A 1 195 ? 19.060 9.591 -4.295 1.00 55.97 195 ARG A N 1
ATOM 1470 C CA . ARG A 1 195 ? 20.096 9.812 -5.317 1.00 55.97 195 ARG A CA 1
ATOM 1471 C C . ARG A 1 195 ? 21.273 10.575 -4.690 1.00 55.97 195 ARG A C 1
ATOM 1473 O O . ARG A 1 195 ? 21.068 11.678 -4.196 1.00 55.97 195 ARG A O 1
ATOM 1480 N N . GLY A 1 196 ? 22.480 10.014 -4.787 1.00 50.59 196 GLY A N 1
ATOM 1481 C CA . GLY A 1 196 ? 23.736 10.654 -4.377 1.00 50.59 196 GLY A CA 1
ATOM 1482 C C . GLY A 1 196 ? 24.378 9.985 -3.161 1.00 50.59 196 GLY A C 1
ATOM 1483 O O . GLY A 1 196 ? 24.061 10.336 -2.028 1.00 50.59 196 GLY A O 1
ATOM 1484 N N . GLY A 1 197 ? 25.282 9.038 -3.432 1.00 38.91 197 GLY A N 1
ATOM 1485 C CA . GLY A 1 197 ? 26.060 8.259 -2.465 1.00 38.91 197 GLY A CA 1
ATOM 1486 C C . GLY A 1 197 ? 26.496 6.935 -3.067 1.00 38.91 197 GLY A C 1
ATOM 1487 O O . GLY A 1 197 ? 25.680 5.988 -3.014 1.00 38.91 197 GLY A O 1
#